Protein AF-0000000084838942 (afdb_homodimer)

InterPro domains:
  IPR004241 Autophagy protein Atg8 ubiquitin-like [PF02991] (23-129)
  IPR004241 Autophagy protein Atg8 ubiquitin-like [PTHR10969] (12-129)
  IPR029071 Ubiquitin-like domain superfamily [SSF54236] (11-129)

Radius of gyration: 21.14 Å; Cα contacts (8 Å, |Δi|>4): 413; chains: 2; bounding box: 44×62×67 Å

Sequence (284 aa):
SMPPRPRNQVLKPFKQRKSLATRMAEVARIRAQFPTKIPVIVERYQGERYLPLLDKVKFLLKKPKQNTMFLFFNETVNRLSLSATQALYLLVNRRTLTSMTLTMTEVYQENMDEDGFLYMTYASQEMFGITASCCSEKHTKSSMPPRPRNQVLKPFKQRKSLATRMAEVARIRAQFPTKIPVIVERYQGERYLPLLDKVKFLLKKPKQNTMFLFFNETVNRLSLSATQALYLLVNRRTLTSMTLTMTEVYQENMDEDGFLYMTYASQEMFGITASCCSEKHTKS

Foldseek 3Di:
DPPDDDQPDPDDDPPVVDDLVVLLVVQVVCCVVPVQWAKAFEFAAHPARPFGGAPHGIDIGGNDQVAFLQNVVVVVCVRRVDDPPWDKDKAWPRHHHDDRGHHPNVVQVVRQDPSRYTYIHMHTPVVVPPPPVPPPDPPPDD/DPPDDDQPDPDDDPPVVDDLVVLLVVQVVCC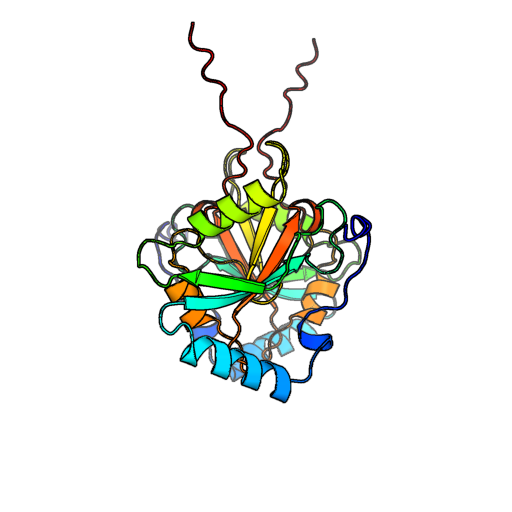VVPVQWAKAFEFAADPADPFGTAPHGIDIGGNDQVAFLQNVVVVVCVRRVDDPPWDKDKAWPRHHHDDRGHHPNVVQVVRQDPSRYTYIHMHTPVVVPPPPVPPPDPPPDD

Structure (mmCIF, N/CA/C/O backbone):
data_AF-0000000084838942-model_v1
#
loop_
_entity.id
_entity.type
_entity.pdbx_description
1 polymer 'Microtubule associated protein 1 light chain 3 gamma'
#
loop_
_atom_site.group_PDB
_atom_site.id
_atom_site.type_symbol
_atom_site.label_atom_id
_atom_site.label_alt_id
_atom_site.label_comp_id
_atom_site.label_asym_id
_atom_site.label_entity_id
_atom_site.label_seq_id
_atom_site.pdbx_PDB_ins_code
_atom_site.Cartn_x
_atom_site.Cartn_y
_atom_site.Cartn_z
_atom_site.occupancy
_atom_site.B_iso_or_equiv
_atom_site.auth_seq_id
_atom_site.auth_comp_id
_atom_site.auth_asym_id
_atom_site.auth_atom_id
_atom_site.pdbx_PDB_model_num
ATOM 1 N N . SER A 1 1 ? -21.234 -26.016 -16.797 1 29.83 1 SER A N 1
ATOM 2 C CA . SER A 1 1 ? -21.141 -24.594 -17.078 1 29.83 1 SER A CA 1
ATOM 3 C C . SER A 1 1 ? -21.281 -23.766 -15.789 1 29.83 1 SER A C 1
ATOM 5 O O . SER A 1 1 ? -22.328 -23.797 -15.141 1 29.83 1 SER A O 1
ATOM 7 N N . MET A 1 2 ? -20.219 -23.656 -15.07 1 37 2 MET A N 1
ATOM 8 C CA . MET A 1 2 ? -20.484 -22.984 -13.805 1 37 2 MET A CA 1
ATOM 9 C C . MET A 1 2 ? -21.141 -21.609 -14.047 1 37 2 MET A C 1
ATOM 11 O O . MET A 1 2 ? -20.828 -20.953 -15.039 1 37 2 MET A O 1
ATOM 15 N N . PRO A 1 3 ? -22.328 -21.359 -13.562 1 44.94 3 PRO A N 1
ATOM 16 C CA . PRO A 1 3 ? -22.984 -20.062 -13.789 1 44.94 3 PRO A CA 1
ATOM 17 C C . PRO A 1 3 ? -22.047 -18.891 -13.523 1 44.94 3 PRO A C 1
ATOM 19 O O . PRO A 1 3 ? -21.078 -19.016 -12.758 1 44.94 3 PRO A O 1
ATOM 22 N N . PRO A 1 4 ? -22.031 -17.953 -14.477 1 48.25 4 PRO A N 1
ATOM 23 C CA . PRO A 1 4 ? -21.172 -16.781 -14.266 1 48.25 4 PRO A CA 1
ATOM 24 C C . PRO A 1 4 ? -21.344 -16.188 -12.867 1 48.25 4 PRO A C 1
ATOM 26 O O . PRO A 1 4 ? -22.453 -16.109 -12.352 1 48.25 4 PRO A O 1
ATOM 29 N N . ARG A 1 5 ? -20.469 -16.453 -12.039 1 50.53 5 ARG A N 1
ATOM 30 C CA . ARG A 1 5 ? -20.516 -15.867 -10.703 1 50.53 5 ARG A CA 1
ATOM 31 C C . ARG A 1 5 ? -20.906 -14.398 -10.773 1 50.53 5 ARG A C 1
ATOM 33 O O . ARG A 1 5 ? -20.406 -13.656 -11.625 1 50.53 5 ARG A O 1
ATOM 40 N N . PRO A 1 6 ? -21.938 -13.992 -10.172 1 51.38 6 PRO A N 1
ATOM 41 C CA . PRO A 1 6 ? -22.359 -12.594 -10.203 1 51.38 6 PRO A CA 1
ATOM 42 C C . PRO A 1 6 ? -21.219 -11.625 -9.898 1 51.38 6 PRO A C 1
ATOM 44 O O . PRO A 1 6 ? -20.312 -11.953 -9.117 1 51.38 6 PRO A O 1
ATOM 47 N N . ARG A 1 7 ? -21.109 -10.664 -10.727 1 51.47 7 ARG A N 1
ATOM 48 C CA . ARG A 1 7 ? -20.094 -9.609 -10.719 1 51.47 7 ARG A CA 1
ATOM 49 C C . ARG A 1 7 ? -19.875 -9.07 -9.305 1 51.47 7 ARG A C 1
ATOM 51 O O . ARG A 1 7 ? -18.766 -8.68 -8.945 1 51.47 7 ARG A O 1
ATOM 58 N N . ASN A 1 8 ? -20.984 -9.008 -8.508 1 57.03 8 ASN A N 1
ATOM 59 C CA . ASN A 1 8 ? -20.984 -8.281 -7.242 1 57.03 8 ASN A CA 1
ATOM 60 C C . ASN A 1 8 ? -20.875 -9.234 -6.051 1 57.03 8 ASN A C 1
ATOM 62 O O . ASN A 1 8 ? -21.484 -8.992 -5 1 57.03 8 ASN A O 1
ATOM 66 N N . GLN A 1 9 ? -20.484 -10.352 -6.242 1 61.38 9 GLN A N 1
ATOM 67 C CA . GLN A 1 9 ? -20.484 -11.266 -5.105 1 61.38 9 GLN A CA 1
ATOM 68 C C . GLN A 1 9 ? -19.328 -10.961 -4.156 1 61.38 9 GLN A C 1
ATOM 70 O O . GLN A 1 9 ? -18.203 -10.727 -4.602 1 61.38 9 GLN A O 1
ATOM 75 N N . VAL A 1 10 ? -19.703 -10.406 -3.039 1 63.16 10 VAL A N 1
ATOM 76 C CA . VAL A 1 10 ? -18.719 -10.234 -1.973 1 63.16 10 VAL A CA 1
ATOM 77 C C . VAL A 1 10 ? -18.234 -11.602 -1.499 1 63.16 10 VAL A C 1
ATOM 79 O O . VAL A 1 10 ? -18.969 -12.344 -0.849 1 63.16 10 VAL A O 1
ATOM 82 N N . LEU A 1 11 ? -17.219 -12.102 -2.074 1 75.38 11 LEU A N 1
ATOM 83 C CA . LEU A 1 11 ? -16.656 -13.383 -1.671 1 75.38 11 LEU A CA 1
ATOM 84 C C . LEU A 1 11 ? -15.836 -13.242 -0.395 1 75.38 11 LEU A C 1
ATOM 86 O O . LEU A 1 11 ? -15.148 -12.234 -0.206 1 75.38 11 LEU A O 1
ATOM 90 N N . LYS A 1 12 ? -16.141 -14.117 0.522 1 86.06 12 LYS A N 1
ATOM 91 C CA . LYS A 1 12 ? -15.359 -14.156 1.757 1 86.06 12 LYS A CA 1
ATOM 92 C C . LYS A 1 12 ? -13.875 -14.305 1.463 1 86.06 12 LYS A C 1
ATOM 94 O O . LYS A 1 12 ? -13.484 -15.086 0.593 1 86.06 12 LYS A O 1
ATOM 99 N N . PRO A 1 13 ? -13.07 -13.547 2.131 1 90.88 13 PRO A N 1
ATOM 100 C CA . PRO A 1 13 ? -11.625 -13.672 1.941 1 90.88 13 PRO A CA 1
ATOM 101 C C . PRO A 1 13 ? -11.117 -15.094 2.148 1 90.88 13 PRO A C 1
ATOM 103 O O . PRO A 1 13 ? -11.648 -15.828 2.99 1 90.88 13 PRO A O 1
ATOM 106 N N . PHE A 1 14 ? -10.141 -15.508 1.415 1 93.12 14 PHE A N 1
ATOM 107 C CA . PHE A 1 14 ? -9.57 -16.844 1.421 1 93.12 14 PHE A CA 1
ATOM 108 C C . PHE A 1 14 ? -9.172 -17.25 2.834 1 93.12 14 PHE A C 1
ATOM 110 O O . PHE A 1 14 ? -9.406 -18.391 3.244 1 93.12 14 PHE A O 1
ATOM 117 N N . LYS A 1 15 ? -8.648 -16.312 3.57 1 92.94 15 LYS A N 1
ATOM 118 C CA . LYS A 1 15 ? -8.172 -16.594 4.922 1 92.94 15 LYS A CA 1
ATOM 119 C C . LYS A 1 15 ? -9.328 -16.953 5.848 1 92.94 15 LYS A C 1
ATOM 121 O O . LYS A 1 15 ? -9.133 -17.594 6.879 1 92.94 15 LYS A O 1
ATOM 126 N N . GLN A 1 16 ? -10.43 -16.5 5.48 1 91.75 16 GLN A N 1
ATOM 127 C CA . GLN A 1 16 ? -11.586 -16.734 6.344 1 91.75 16 GLN A CA 1
ATOM 128 C C . GLN A 1 16 ? -12.344 -17.984 5.918 1 91.75 16 GLN A C 1
ATOM 130 O O . GLN A 1 16 ? -13.234 -18.453 6.633 1 91.75 16 GLN A O 1
ATOM 135 N N . ARG A 1 17 ? -12.047 -18.531 4.824 1 92.25 17 ARG A N 1
ATOM 136 C CA . ARG A 1 17 ? -12.766 -19.688 4.293 1 92.25 17 ARG A CA 1
ATOM 137 C C . ARG A 1 17 ? -12.227 -20.984 4.879 1 92.25 17 ARG A C 1
ATOM 139 O O . ARG A 1 17 ? -12.953 -21.984 4.992 1 92.25 17 ARG A O 1
ATOM 146 N N . LYS A 1 18 ? -10.977 -20.984 5.148 1 93.12 18 LYS A N 1
ATOM 147 C CA . LYS A 1 18 ? -10.312 -22.172 5.664 1 93.12 18 LYS A CA 1
ATOM 148 C C . LYS A 1 18 ? -9.484 -21.844 6.902 1 93.12 18 LYS A C 1
ATOM 150 O O . LYS A 1 18 ? -8.992 -20.719 7.047 1 93.12 18 LYS A O 1
ATOM 155 N N . SER A 1 19 ? -9.344 -22.812 7.789 1 95.94 19 SER A N 1
ATOM 156 C CA . SER A 1 19 ? -8.531 -22.625 8.984 1 95.94 19 SER A CA 1
ATOM 157 C C . SER A 1 19 ? -7.051 -22.5 8.633 1 95.94 19 SER A C 1
ATOM 159 O O . SER A 1 19 ? -6.625 -22.922 7.555 1 95.94 19 SER A O 1
ATOM 161 N N . LEU A 1 20 ? -6.312 -21.984 9.523 1 96.94 20 LEU A N 1
ATOM 162 C CA . LEU A 1 20 ? -4.871 -21.859 9.336 1 96.94 20 LEU A CA 1
ATOM 163 C C . LEU A 1 20 ? -4.234 -23.219 9.07 1 96.94 20 LEU A C 1
ATOM 165 O O . LEU A 1 20 ? -3.383 -23.344 8.18 1 96.94 20 LEU A O 1
ATOM 169 N N . ALA A 1 21 ? -4.594 -24.188 9.883 1 97.5 21 ALA A N 1
ATOM 170 C CA . ALA A 1 21 ? -4.031 -25.531 9.742 1 97.5 21 ALA A CA 1
ATOM 171 C C . ALA A 1 21 ? -4.281 -26.094 8.344 1 97.5 21 ALA A C 1
ATOM 173 O O . ALA A 1 21 ? -3.389 -26.688 7.738 1 97.5 21 ALA A O 1
ATOM 174 N N . THR A 1 22 ? -5.445 -25.891 7.887 1 97.75 22 THR A N 1
ATOM 175 C CA . THR A 1 22 ? -5.809 -26.391 6.562 1 97.75 22 THR A CA 1
ATOM 176 C C . THR A 1 22 ? -5.016 -25.656 5.477 1 97.75 22 THR A C 1
ATOM 178 O O . THR A 1 22 ? -4.559 -26.281 4.516 1 97.75 22 THR A O 1
ATOM 181 N N . ARG A 1 23 ? -4.883 -24.406 5.609 1 97.88 23 ARG A N 1
ATOM 182 C CA . ARG A 1 23 ? -4.117 -23.641 4.637 1 97.88 23 ARG A CA 1
ATOM 183 C C . ARG A 1 23 ? -2.654 -24.062 4.621 1 97.88 23 ARG A C 1
ATOM 185 O O . ARG A 1 23 ? -2.051 -24.203 3.555 1 97.88 23 ARG A O 1
ATOM 192 N N . MET A 1 24 ? -2.127 -24.297 5.723 1 98.19 24 MET A N 1
ATOM 193 C CA . MET A 1 24 ? -0.741 -24.734 5.832 1 98.19 24 MET A CA 1
ATOM 194 C C . MET A 1 24 ? -0.555 -26.094 5.172 1 98.19 24 MET A C 1
ATOM 196 O O . MET A 1 24 ? 0.454 -26.344 4.504 1 98.19 24 MET A O 1
ATOM 200 N N . ALA A 1 25 ? -1.509 -26.969 5.41 1 98.06 25 ALA A N 1
ATOM 201 C CA . ALA A 1 25 ? -1.449 -28.297 4.797 1 98.06 25 ALA A CA 1
ATOM 202 C C . ALA A 1 25 ? -1.479 -28.188 3.273 1 98.06 25 ALA A C 1
ATOM 204 O O . ALA A 1 25 ? -0.771 -28.922 2.582 1 98.06 25 ALA A O 1
ATOM 205 N N . GLU A 1 26 ? -2.293 -27.328 2.791 1 97.31 26 GLU A N 1
ATOM 206 C CA . GLU A 1 26 ? -2.379 -27.109 1.35 1 97.31 26 GLU A CA 1
ATOM 207 C C . GLU A 1 26 ? -1.047 -26.641 0.781 1 97.31 26 GLU A C 1
ATOM 209 O O . GLU A 1 26 ? -0.602 -27.109 -0.263 1 97.31 26 GLU A O 1
ATOM 214 N N . VAL A 1 27 ? -0.409 -25.75 1.46 1 97.88 27 VAL A N 1
ATOM 215 C CA . VAL A 1 27 ? 0.869 -25.219 1.005 1 97.88 27 VAL A CA 1
ATOM 216 C C . VAL A 1 27 ? 1.926 -26.312 1.019 1 97.88 27 VAL A C 1
ATOM 218 O O . VAL A 1 27 ? 2.752 -26.406 0.106 1 97.88 27 VAL A O 1
ATOM 221 N N . ALA A 1 28 ? 1.896 -27.109 2.059 1 98 28 ALA A N 1
ATOM 222 C CA . ALA A 1 28 ? 2.838 -28.219 2.145 1 98 28 ALA A CA 1
ATOM 223 C C . ALA A 1 28 ? 2.707 -29.141 0.937 1 98 28 ALA A C 1
ATOM 225 O O . ALA A 1 28 ? 3.711 -29.594 0.378 1 98 28 ALA A O 1
ATOM 226 N N . ARG A 1 29 ? 1.497 -29.359 0.619 1 98 29 ARG A N 1
ATOM 227 C CA . ARG A 1 29 ? 1.234 -30.203 -0.543 1 98 29 ARG A CA 1
ATOM 228 C C . ARG A 1 29 ? 1.746 -29.547 -1.822 1 98 29 ARG A C 1
ATOM 230 O O . ARG A 1 29 ? 2.377 -30.203 -2.652 1 98 29 ARG A O 1
ATOM 237 N N . ILE A 1 30 ? 1.5 -28.328 -1.996 1 97.25 30 ILE A N 1
ATOM 238 C CA . ILE A 1 30 ? 1.928 -27.578 -3.172 1 97.25 30 ILE A CA 1
ATOM 239 C C . ILE A 1 30 ? 3.451 -27.609 -3.277 1 97.25 30 ILE A C 1
ATOM 241 O O . ILE A 1 30 ? 4 -27.875 -4.348 1 97.25 30 ILE A O 1
ATOM 245 N N . ARG A 1 31 ? 4.086 -27.375 -2.166 1 96.31 31 ARG A N 1
ATOM 246 C CA . ARG A 1 31 ? 5.547 -27.328 -2.141 1 96.31 31 ARG A CA 1
ATOM 247 C C . ARG A 1 31 ? 6.148 -28.672 -2.508 1 96.31 31 ARG A C 1
ATOM 249 O O . ARG A 1 31 ? 7.188 -28.75 -3.164 1 96.31 31 ARG A O 1
ATOM 256 N N . ALA A 1 32 ? 5.508 -29.734 -2.062 1 97.5 32 ALA A N 1
ATOM 257 C CA . ALA A 1 32 ? 5.973 -31.078 -2.367 1 97.5 32 ALA A CA 1
ATOM 258 C C . ALA A 1 32 ? 5.781 -31.406 -3.846 1 97.5 32 ALA A C 1
ATOM 260 O O . ALA A 1 32 ? 6.668 -31.984 -4.477 1 97.5 32 ALA A O 1
ATOM 261 N N . GLN A 1 33 ? 4.691 -31 -4.434 1 97.44 33 GLN A N 1
ATOM 262 C CA . GLN A 1 33 ? 4.324 -31.344 -5.801 1 97.44 33 GLN A CA 1
ATOM 263 C C . GLN A 1 33 ? 4.977 -30.406 -6.809 1 97.44 33 GLN A C 1
ATOM 265 O O . GLN A 1 33 ? 5.355 -30.828 -7.906 1 97.44 33 GLN A O 1
ATOM 270 N N . PHE A 1 34 ? 5.113 -29.109 -6.402 1 96.12 34 PHE A N 1
ATOM 271 C CA . PHE A 1 34 ? 5.648 -28.094 -7.293 1 96.12 34 PHE A CA 1
ATOM 272 C C . PHE A 1 34 ? 6.715 -27.266 -6.586 1 96.12 34 PHE A C 1
ATOM 274 O O . PHE A 1 34 ? 6.527 -26.062 -6.367 1 96.12 34 PHE A O 1
ATOM 281 N N . PRO A 1 35 ? 7.863 -27.812 -6.379 1 94.25 35 PRO A N 1
ATOM 282 C CA . PRO A 1 35 ? 8.898 -27.141 -5.59 1 94.25 35 PRO A CA 1
ATOM 283 C C . PRO A 1 35 ? 9.438 -25.891 -6.27 1 94.25 35 PRO A C 1
ATOM 285 O O . PRO A 1 35 ? 10.07 -25.047 -5.617 1 94.25 35 PRO A O 1
ATOM 288 N N . THR A 1 36 ? 9.141 -25.75 -7.52 1 94.25 36 THR A N 1
ATOM 289 C CA . THR A 1 36 ? 9.672 -24.594 -8.242 1 94.25 36 THR A CA 1
ATOM 290 C C . THR A 1 36 ? 8.617 -23.5 -8.375 1 94.25 36 THR A C 1
ATOM 292 O O . THR A 1 36 ? 8.828 -22.5 -9.062 1 94.25 36 THR A O 1
ATOM 295 N N . LYS A 1 37 ? 7.488 -23.719 -7.762 1 95.44 37 LYS A N 1
ATOM 296 C CA . LYS A 1 37 ? 6.41 -22.75 -7.871 1 95.44 37 LYS A CA 1
ATOM 297 C C . LYS A 1 37 ? 6.062 -22.156 -6.508 1 95.44 37 LYS A C 1
ATOM 299 O O . LYS A 1 37 ? 6.254 -22.797 -5.477 1 95.44 37 LYS A O 1
ATOM 304 N N . ILE A 1 38 ? 5.574 -20.969 -6.531 1 96.25 38 ILE A N 1
ATOM 305 C CA . ILE A 1 38 ? 5.137 -20.344 -5.289 1 96.25 38 ILE A CA 1
ATOM 306 C C . ILE A 1 38 ? 3.617 -20.188 -5.297 1 96.25 38 ILE A C 1
ATOM 308 O O . ILE A 1 38 ? 3.023 -19.875 -6.332 1 96.25 38 ILE A O 1
ATOM 312 N N . PRO A 1 39 ? 2.996 -20.453 -4.152 1 97.44 39 PRO A N 1
ATOM 313 C CA . PRO A 1 39 ? 1.542 -20.312 -4.043 1 97.44 39 PRO A CA 1
ATOM 314 C C . PRO A 1 39 ? 1.116 -18.875 -3.715 1 97.44 39 PRO A C 1
ATOM 316 O O . PRO A 1 39 ? 1.574 -18.297 -2.723 1 97.44 39 PRO A O 1
ATOM 319 N N . VAL A 1 40 ? 0.211 -18.375 -4.539 1 97.19 40 VAL A N 1
ATOM 320 C CA . VAL A 1 40 ? -0.239 -16.984 -4.387 1 97.19 40 VAL A CA 1
ATOM 321 C C . VAL A 1 40 ? -1.765 -16.938 -4.391 1 97.19 40 VAL A C 1
ATOM 323 O O . VAL A 1 40 ? -2.412 -17.578 -5.227 1 97.19 40 VAL A O 1
ATOM 326 N N . ILE A 1 41 ? -2.283 -16.266 -3.43 1 97.12 41 ILE A N 1
ATOM 327 C CA . ILE A 1 41 ? -3.713 -15.992 -3.4 1 97.12 41 ILE A CA 1
ATOM 328 C C . ILE A 1 41 ? -3.969 -14.562 -3.887 1 97.12 41 ILE A C 1
ATOM 330 O O . ILE A 1 41 ? -3.414 -13.609 -3.342 1 97.12 41 ILE A O 1
ATOM 334 N N . VAL A 1 42 ? -4.719 -14.422 -4.902 1 96.56 42 VAL A N 1
ATOM 335 C CA . VAL A 1 42 ? -5.074 -13.117 -5.441 1 96.56 42 VAL A CA 1
ATOM 336 C C . VAL A 1 42 ? -6.582 -12.906 -5.336 1 96.56 42 VAL A C 1
ATOM 338 O O . VAL A 1 42 ? -7.363 -13.625 -5.953 1 96.56 42 VAL A O 1
ATOM 341 N N . GLU A 1 43 ? -6.969 -11.914 -4.598 1 95.44 43 GLU A N 1
ATOM 342 C CA . GLU A 1 43 ? -8.383 -11.641 -4.379 1 95.44 43 GLU A CA 1
ATOM 343 C C . GLU A 1 43 ? -8.719 -10.18 -4.672 1 95.44 43 GLU A C 1
ATOM 345 O O . GLU A 1 43 ? -7.824 -9.328 -4.719 1 95.44 43 GLU A O 1
ATOM 350 N N . ARG A 1 44 ? -9.961 -10.008 -4.945 1 94.38 44 ARG A N 1
ATOM 351 C CA . ARG A 1 44 ? -10.43 -8.633 -5.094 1 94.38 44 ARG A CA 1
ATOM 352 C C . ARG A 1 44 ? -10.43 -7.91 -3.752 1 94.38 44 ARG A C 1
ATOM 354 O O . ARG A 1 44 ? -10.836 -8.477 -2.734 1 94.38 44 ARG A O 1
ATOM 361 N N . TYR A 1 45 ? -9.914 -6.746 -3.756 1 93.06 45 TYR A N 1
ATOM 362 C CA . TYR A 1 45 ? -9.898 -5.945 -2.539 1 93.06 45 TYR A CA 1
ATOM 363 C C . TYR A 1 45 ? -11.297 -5.82 -1.947 1 93.06 45 TYR A C 1
ATOM 365 O O . TYR A 1 45 ? -12.273 -5.648 -2.68 1 93.06 45 TYR A O 1
ATOM 373 N N . GLN A 1 46 ? -11.258 -5.789 -0.592 1 87.94 46 GLN A N 1
ATOM 374 C CA . GLN A 1 46 ? -12.547 -5.637 0.082 1 87.94 46 GLN A CA 1
ATOM 375 C C . GLN A 1 46 ? -13.156 -4.266 -0.192 1 87.94 46 GLN A C 1
ATOM 377 O O . GLN A 1 46 ? -12.523 -3.238 0.068 1 87.94 46 GLN A O 1
ATOM 382 N N . GLY A 1 47 ? -14.305 -4.18 -0.745 1 83.88 47 GLY A N 1
ATOM 383 C CA . GLY A 1 47 ? -14.969 -2.92 -1.037 1 83.88 47 GLY A CA 1
ATOM 384 C C . GLY A 1 47 ? -14.828 -2.492 -2.484 1 83.88 47 GLY A C 1
ATOM 385 O O . GLY A 1 47 ? -15.43 -1.499 -2.906 1 83.88 47 GLY A O 1
ATOM 386 N N . GLU A 1 48 ? -14 -3.229 -3.18 1 88.38 48 GLU A N 1
ATOM 387 C CA . GLU A 1 48 ? -13.844 -2.939 -4.602 1 88.38 48 GLU A CA 1
ATOM 388 C C . GLU A 1 48 ? -15.141 -3.201 -5.363 1 88.38 48 GLU A C 1
ATOM 390 O O . GLU A 1 48 ? -15.781 -4.238 -5.172 1 88.38 48 GLU A O 1
ATOM 395 N N . ARG A 1 49 ? -15.492 -2.184 -6.191 1 85.06 49 ARG A N 1
ATOM 396 C CA . ARG A 1 49 ? -16.797 -2.318 -6.848 1 85.06 49 ARG A CA 1
ATOM 397 C C . ARG A 1 49 ? -16.656 -2.166 -8.359 1 85.06 49 ARG A C 1
ATOM 399 O O . ARG A 1 49 ? -17.594 -2.457 -9.102 1 85.06 49 ARG A O 1
ATOM 406 N N . TYR A 1 50 ? -15.594 -1.823 -8.844 1 86 50 TYR A N 1
ATOM 407 C CA . TYR A 1 50 ? -15.492 -1.438 -10.25 1 86 50 TYR A CA 1
ATOM 408 C C . TYR A 1 50 ? -14.859 -2.553 -11.078 1 86 50 TYR A C 1
ATOM 410 O O . TYR A 1 50 ? -15.062 -2.623 -12.289 1 86 50 TYR A O 1
ATOM 418 N N . LEU A 1 51 ? -14.117 -3.367 -10.445 1 90.62 51 LEU A N 1
ATOM 419 C CA . LEU A 1 51 ? -13.414 -4.41 -11.188 1 90.62 51 LEU A CA 1
ATOM 420 C C . LEU A 1 51 ? -14.133 -5.75 -11.055 1 90.62 51 LEU A C 1
ATOM 422 O O . LEU A 1 51 ? -14.703 -6.051 -10.008 1 90.62 51 LEU A O 1
ATOM 426 N N . PRO A 1 52 ? -14.102 -6.484 -12.117 1 91.56 52 PRO A N 1
ATOM 427 C CA . PRO A 1 52 ? -14.711 -7.812 -12.047 1 91.56 52 PRO A CA 1
ATOM 428 C C . PRO A 1 52 ? -13.906 -8.789 -11.188 1 91.56 52 PRO A C 1
ATOM 430 O O . PRO A 1 52 ? -12.797 -8.453 -10.75 1 91.56 52 PRO A O 1
ATOM 433 N N . LEU A 1 53 ? -14.555 -9.93 -10.977 1 92.56 53 LEU A N 1
ATOM 434 C CA . LEU A 1 53 ? -13.875 -10.977 -10.227 1 92.56 53 LEU A CA 1
ATOM 435 C C . LEU A 1 53 ? -12.992 -11.812 -11.156 1 92.56 53 LEU A C 1
ATOM 437 O O . LEU A 1 53 ? -13.336 -12.031 -12.32 1 92.56 53 LEU A O 1
ATOM 441 N N . LEU A 1 54 ? -11.898 -12.211 -10.656 1 93.94 54 LEU A N 1
ATOM 442 C CA . LEU A 1 54 ? -11.102 -13.203 -11.375 1 93.94 54 LEU A CA 1
ATOM 443 C C . LEU A 1 54 ? -11.789 -14.562 -11.383 1 93.94 54 LEU A C 1
ATOM 445 O O . LEU A 1 54 ? -12.672 -14.82 -10.555 1 93.94 54 LEU A O 1
ATOM 449 N N . ASP A 1 55 ? -11.406 -15.406 -12.297 1 91.5 55 ASP A N 1
ATOM 450 C CA . ASP A 1 55 ? -12 -16.734 -12.406 1 91.5 55 ASP A CA 1
ATOM 451 C C . ASP A 1 55 ? -11.508 -17.656 -11.289 1 91.5 55 ASP A C 1
ATOM 453 O O . ASP A 1 55 ? -12.164 -18.641 -10.961 1 91.5 55 ASP A O 1
ATOM 457 N N . LYS A 1 56 ? -10.398 -17.328 -10.773 1 93.12 56 LYS A N 1
ATOM 458 C CA . LYS A 1 56 ? -9.836 -18.094 -9.656 1 93.12 56 LYS A CA 1
ATOM 459 C C . LYS A 1 56 ? -9.07 -17.172 -8.695 1 93.12 56 LYS A C 1
ATOM 461 O O . LYS A 1 56 ? -8.758 -16.031 -9.039 1 93.12 56 LYS A O 1
ATOM 466 N N . VAL A 1 57 ? -8.789 -17.781 -7.527 1 94.44 57 VAL A N 1
ATOM 467 C CA . VAL A 1 57 ? -8.109 -16.953 -6.535 1 94.44 57 VAL A CA 1
ATOM 468 C C . VAL A 1 57 ? -6.734 -17.547 -6.23 1 94.44 57 VAL A C 1
ATOM 470 O O . VAL A 1 57 ? -5.863 -16.859 -5.684 1 94.44 57 VAL A O 1
ATOM 473 N N . LYS A 1 58 ? -6.551 -18.797 -6.543 1 95.62 58 LYS A N 1
ATOM 474 C CA . LYS A 1 58 ? -5.289 -19.469 -6.238 1 95.62 58 LYS A CA 1
ATOM 475 C C . LYS A 1 58 ? -4.422 -19.594 -7.488 1 95.62 58 LYS A C 1
ATOM 477 O O . LYS A 1 58 ? -4.863 -20.125 -8.508 1 95.62 58 LYS A O 1
ATOM 482 N N . PHE A 1 59 ? -3.172 -19.094 -7.34 1 95.81 59 PHE A N 1
ATOM 483 C CA . PHE A 1 59 ? -2.225 -19.125 -8.445 1 95.81 59 PHE A CA 1
ATOM 484 C C . PHE A 1 59 ? -0.929 -19.812 -8.031 1 95.81 59 PHE A C 1
ATOM 486 O O . PHE A 1 59 ? -0.473 -19.656 -6.898 1 95.81 59 PHE A O 1
ATOM 493 N N . LEU A 1 60 ? -0.41 -20.547 -8.922 1 95.81 60 LEU A N 1
ATOM 494 C CA . LEU A 1 60 ? 0.927 -21.109 -8.789 1 95.81 60 LEU A CA 1
ATOM 495 C C . LEU A 1 60 ? 1.89 -20.484 -9.789 1 95.81 60 LEU A C 1
ATOM 497 O O . LEU A 1 60 ? 1.715 -20.625 -11 1 95.81 60 LEU A O 1
ATOM 501 N N . LEU A 1 61 ? 2.797 -19.734 -9.227 1 94.88 61 LEU A N 1
ATOM 502 C CA . LEU A 1 61 ? 3.711 -19.016 -10.102 1 94.88 61 LEU A CA 1
ATOM 503 C C . LEU A 1 61 ? 5.094 -19.656 -10.094 1 94.88 61 LEU A C 1
ATOM 505 O O . LEU A 1 61 ? 5.602 -20.047 -9.039 1 94.88 61 LEU A O 1
ATOM 509 N N . LYS A 1 62 ? 5.648 -19.688 -11.211 1 93.19 62 LYS A N 1
ATOM 510 C CA . LYS A 1 62 ? 7 -20.219 -11.312 1 93.19 62 LYS A CA 1
ATOM 511 C C . LYS A 1 62 ? 8.016 -19.266 -10.688 1 93.19 62 LYS A C 1
ATOM 513 O O . LYS A 1 62 ? 7.871 -18.047 -10.766 1 93.19 62 LYS A O 1
ATOM 518 N N . LYS A 1 63 ? 9.07 -19.797 -10.148 1 87.88 63 LYS A N 1
ATOM 519 C CA . LYS A 1 63 ? 10.078 -19.062 -9.406 1 87.88 63 LYS A CA 1
ATOM 520 C C . LYS A 1 63 ? 11.141 -18.484 -10.344 1 87.88 63 LYS A C 1
ATOM 522 O O . LYS A 1 63 ? 12.07 -17.812 -9.898 1 87.88 63 LYS A O 1
ATOM 527 N N . PRO A 1 64 ? 11.008 -18.578 -11.609 1 80.44 64 PRO A N 1
ATOM 528 C CA . PRO A 1 64 ? 12.109 -18.078 -12.43 1 80.44 64 PRO A CA 1
ATOM 529 C C . PRO A 1 64 ? 12.445 -16.609 -12.125 1 80.44 64 PRO A C 1
ATOM 531 O O . PRO A 1 64 ? 11.562 -15.836 -11.75 1 80.44 64 PRO A O 1
ATOM 534 N N . LYS A 1 65 ? 13.727 -16.25 -12.383 1 77.69 65 LYS A N 1
ATOM 535 C CA . LYS A 1 65 ? 14.242 -14.906 -12.094 1 77.69 65 LYS A CA 1
ATOM 536 C C . LYS A 1 65 ? 13.578 -13.859 -12.984 1 77.69 65 LYS A C 1
ATOM 538 O O . LYS A 1 65 ? 13.562 -12.672 -12.648 1 77.69 65 LYS A O 1
ATOM 543 N N . GLN A 1 66 ? 12.914 -14.391 -13.93 1 84.44 66 GLN A N 1
ATOM 544 C CA . GLN A 1 66 ? 12.375 -13.398 -14.859 1 84.44 66 GLN A CA 1
ATOM 545 C C . GLN A 1 66 ? 10.906 -13.125 -14.586 1 84.44 66 GLN A C 1
ATOM 547 O O . GLN A 1 66 ? 10.305 -12.242 -15.203 1 84.44 66 GLN A O 1
ATOM 552 N N . ASN A 1 67 ? 10.375 -13.852 -13.664 1 90.5 67 ASN A N 1
ATOM 553 C CA . ASN A 1 67 ? 8.977 -13.633 -13.305 1 90.5 67 ASN A CA 1
ATOM 554 C C . ASN A 1 67 ? 8.828 -12.469 -12.336 1 90.5 67 ASN A C 1
ATOM 556 O O . ASN A 1 67 ? 8.711 -12.672 -11.125 1 90.5 67 ASN A O 1
ATOM 560 N N . THR A 1 68 ? 8.734 -11.242 -12.828 1 91.44 68 THR A N 1
ATOM 561 C CA . THR A 1 68 ? 8.672 -10.039 -12.008 1 91.44 68 THR A CA 1
ATOM 562 C C . THR A 1 68 ? 7.23 -9.695 -11.648 1 91.44 68 THR A C 1
ATOM 564 O O . THR A 1 68 ? 6.293 -10.227 -12.25 1 91.44 68 THR A O 1
ATOM 567 N N . MET A 1 69 ? 7.059 -8.906 -10.695 1 93.06 69 MET A N 1
ATOM 568 C CA . MET A 1 69 ? 5.758 -8.352 -10.328 1 93.06 69 MET A CA 1
ATOM 569 C C . MET A 1 69 ? 5.082 -7.707 -11.539 1 93.06 69 MET A C 1
ATOM 571 O O . MET A 1 69 ? 3.865 -7.805 -11.703 1 93.06 69 MET A O 1
ATOM 575 N N . PHE A 1 70 ? 5.887 -7.191 -12.336 1 89.94 70 PHE A N 1
ATOM 576 C CA . PHE A 1 70 ? 5.383 -6.531 -13.539 1 89.94 70 PHE A CA 1
ATOM 577 C C . PHE A 1 70 ? 4.684 -7.527 -14.453 1 89.94 70 PHE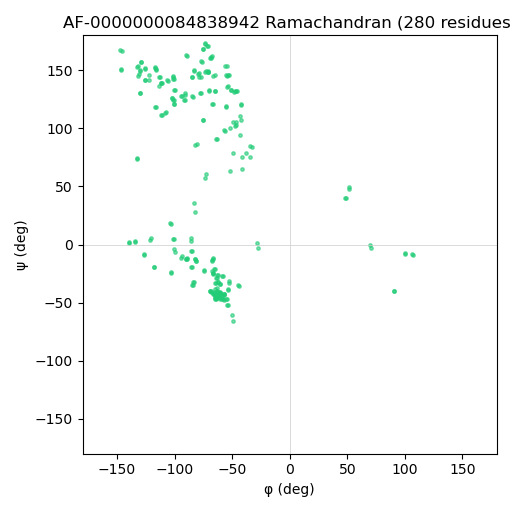 A C 1
ATOM 579 O O . PHE A 1 70 ? 3.586 -7.258 -14.945 1 89.94 70 PHE A O 1
ATOM 586 N N . LEU A 1 71 ? 5.301 -8.57 -14.648 1 91.56 71 LEU A N 1
ATOM 587 C CA . LEU A 1 71 ? 4.727 -9.594 -15.516 1 91.56 71 LEU A CA 1
ATOM 588 C C . LEU A 1 71 ? 3.41 -10.109 -14.945 1 91.56 71 LEU A C 1
ATOM 590 O O . LEU A 1 71 ? 2.43 -10.266 -15.672 1 91.56 71 LEU A O 1
ATOM 594 N N . PHE A 1 72 ? 3.428 -10.312 -13.734 1 93.81 72 PHE A N 1
ATOM 595 C CA . PHE A 1 72 ? 2.209 -10.812 -13.109 1 93.81 72 PHE A CA 1
ATOM 596 C C . PHE A 1 72 ? 1.119 -9.742 -13.125 1 93.81 72 PHE A C 1
ATOM 598 O O . PHE A 1 72 ? -0.057 -10.055 -13.32 1 93.81 72 PHE A O 1
ATOM 605 N N . PHE A 1 73 ? 1.494 -8.648 -12.875 1 92.12 73 PHE A N 1
ATOM 606 C CA . PHE A 1 73 ? 0.577 -7.516 -12.961 1 92.12 73 PHE A CA 1
ATOM 607 C C . PHE A 1 73 ? -0.101 -7.473 -14.328 1 92.12 73 PHE A C 1
ATOM 609 O O . PHE A 1 73 ? -1.33 -7.418 -14.414 1 92.12 73 PHE A O 1
ATOM 616 N N . ASN A 1 74 ? 0.657 -7.516 -15.367 1 90.75 74 ASN A N 1
ATOM 617 C CA . ASN A 1 74 ? 0.12 -7.488 -16.719 1 90.75 74 ASN A CA 1
ATOM 618 C C . ASN A 1 74 ? -0.794 -8.68 -16.984 1 90.75 74 ASN A C 1
ATOM 620 O O . ASN A 1 74 ? -1.82 -8.547 -17.656 1 90.75 74 ASN A O 1
ATOM 624 N N . GLU A 1 75 ? -0.384 -9.797 -16.5 1 92.25 75 GLU A N 1
ATOM 625 C CA . GLU A 1 75 ? -1.25 -10.961 -16.625 1 92.25 75 GLU A CA 1
ATOM 626 C C . GLU A 1 75 ? -2.602 -10.719 -15.961 1 92.25 75 GLU A C 1
ATOM 628 O O . GLU A 1 75 ? -3.643 -11.102 -16.5 1 92.25 75 GLU A O 1
ATOM 633 N N . THR A 1 76 ? -2.588 -10.211 -14.797 1 93.38 76 THR A N 1
ATOM 634 C CA . THR A 1 76 ? -3.814 -9.922 -14.062 1 93.38 76 THR A CA 1
ATOM 635 C C . THR A 1 76 ? -4.68 -8.922 -14.828 1 93.38 76 THR A C 1
ATOM 637 O O . THR A 1 76 ? -5.891 -9.109 -14.953 1 93.38 76 THR A O 1
ATOM 640 N N . VAL A 1 77 ? -4.008 -7.867 -15.297 1 90.06 77 VAL A N 1
ATOM 641 C CA . VAL A 1 77 ? -4.715 -6.871 -16.109 1 90.06 77 VAL A CA 1
ATOM 642 C C . VAL A 1 77 ? -5.402 -7.555 -17.281 1 90.06 77 VAL A C 1
ATOM 644 O O . VAL A 1 77 ? -6.566 -7.273 -17.578 1 90.06 77 VAL A O 1
ATOM 647 N N . ASN A 1 78 ? -4.695 -8.391 -17.938 1 91.25 78 ASN A N 1
ATOM 648 C CA . ASN A 1 78 ? -5.234 -9.109 -19.094 1 91.25 78 ASN A CA 1
ATOM 649 C C . ASN A 1 78 ? -6.367 -10.047 -18.688 1 91.25 78 ASN A C 1
ATOM 651 O O . ASN A 1 78 ? -7.383 -10.141 -19.375 1 91.25 78 ASN A O 1
ATOM 655 N N . ARG A 1 79 ? -6.191 -10.719 -17.672 1 91.31 79 ARG A N 1
ATOM 656 C CA . ARG A 1 79 ? -7.207 -11.648 -17.203 1 91.31 79 ARG A CA 1
ATOM 657 C C . ARG A 1 79 ? -8.508 -10.922 -16.875 1 91.31 79 ARG A C 1
ATOM 659 O O . ARG A 1 79 ? -9.594 -11.469 -17.062 1 91.31 79 ARG A O 1
ATOM 666 N N . LEU A 1 80 ? -8.383 -9.734 -16.391 1 93.12 80 LEU A N 1
ATOM 667 C CA . LEU A 1 80 ? -9.547 -8.938 -16.031 1 93.12 80 LEU A CA 1
ATOM 668 C C . LEU A 1 80 ? -10.094 -8.195 -17.25 1 93.12 80 LEU A C 1
ATOM 670 O O . LEU A 1 80 ? -11.141 -7.559 -17.172 1 93.12 80 LEU A O 1
ATOM 674 N N . SER A 1 81 ? -9.445 -8.281 -18.312 1 91.06 81 SER A N 1
ATOM 675 C CA . SER A 1 81 ? -9.852 -7.602 -19.547 1 91.06 81 SER A CA 1
ATOM 676 C C . SER A 1 81 ? -10.117 -6.121 -19.312 1 91.06 81 SER A C 1
ATOM 678 O O . SER A 1 81 ? -11.172 -5.602 -19.672 1 91.06 81 SER A O 1
ATOM 680 N N . LEU A 1 82 ? -9.211 -5.543 -18.656 1 85.69 82 LEU A N 1
ATOM 681 C CA . LEU A 1 82 ? -9.398 -4.137 -18.328 1 85.69 82 LEU A CA 1
ATOM 682 C C . LEU A 1 82 ? -9.117 -3.25 -19.531 1 85.69 82 LEU A C 1
ATOM 684 O O . LEU A 1 82 ? -8.227 -3.549 -20.344 1 85.69 82 LEU A O 1
ATOM 688 N N . SER A 1 83 ? -9.891 -2.248 -19.578 1 80.56 83 SER A N 1
ATOM 689 C CA . SER A 1 83 ? -9.648 -1.259 -20.625 1 80.56 83 SER A CA 1
ATOM 690 C C . SER A 1 83 ? -8.438 -0.389 -20.281 1 80.56 83 SER A C 1
ATOM 692 O O . SER A 1 83 ? -7.961 -0.398 -19.156 1 80.56 83 SER A O 1
ATOM 694 N N . ALA A 1 84 ? -8.047 0.352 -21.328 1 72.5 84 ALA A N 1
ATOM 695 C CA . ALA A 1 84 ? -6.879 1.215 -21.188 1 72.5 84 ALA A CA 1
ATOM 696 C C . ALA A 1 84 ? -7.137 2.316 -20.156 1 72.5 84 ALA A C 1
ATOM 698 O O . ALA A 1 84 ? -6.195 2.879 -19.594 1 72.5 84 ALA A O 1
ATOM 699 N N . THR A 1 85 ? -8.352 2.605 -19.891 1 70.38 85 THR A N 1
ATOM 700 C CA . THR A 1 85 ? -8.695 3.699 -19 1 70.38 85 THR A CA 1
ATOM 701 C C . THR A 1 85 ? -8.805 3.201 -17.547 1 70.38 85 THR A C 1
ATOM 703 O O . THR A 1 85 ? -8.883 4 -16.625 1 70.38 85 THR A O 1
ATOM 706 N N . GLN A 1 86 ? -8.828 1.891 -17.469 1 77.44 86 GLN A N 1
ATOM 707 C CA . GLN A 1 86 ? -8.938 1.331 -16.125 1 77.44 86 GLN A CA 1
ATOM 708 C C . GLN A 1 86 ? -7.555 1.08 -15.523 1 77.44 86 GLN A C 1
ATOM 710 O O . GLN A 1 86 ? -6.656 0.582 -16.203 1 77.44 86 GLN A O 1
ATOM 715 N N . ALA A 1 87 ? -7.414 1.581 -14.297 1 80.06 87 ALA A N 1
ATOM 716 C CA . ALA A 1 87 ? -6.16 1.369 -13.578 1 80.06 87 ALA A CA 1
ATOM 717 C C . ALA A 1 87 ? -6.367 0.473 -12.367 1 80.06 87 ALA A C 1
ATOM 719 O O . ALA A 1 87 ? -7.398 0.562 -11.688 1 80.06 87 ALA A O 1
ATOM 720 N N . LEU A 1 88 ? -5.461 -0.381 -12.266 1 88.12 88 LEU A N 1
ATOM 721 C CA . LEU A 1 88 ? -5.598 -1.335 -11.172 1 88.12 88 LEU A CA 1
ATOM 722 C C . LEU A 1 88 ? -4.383 -1.278 -10.25 1 88.12 88 LEU A C 1
ATOM 724 O O . LEU A 1 88 ? -3.275 -0.967 -10.688 1 88.12 88 LEU A O 1
ATOM 728 N N . TYR A 1 89 ? -4.625 -1.486 -9.047 1 90.94 89 TYR A N 1
ATOM 729 C CA . TYR A 1 89 ? -3.561 -1.747 -8.086 1 90.94 89 TYR A CA 1
ATOM 730 C C . TYR A 1 89 ? -3.428 -3.24 -7.805 1 90.94 89 TYR A C 1
ATOM 732 O O . TYR A 1 89 ? -4.43 -3.949 -7.695 1 90.94 89 TYR A O 1
ATOM 740 N N . LEU A 1 90 ? -2.27 -3.656 -7.844 1 93.12 90 LEU A N 1
ATOM 741 C CA . LEU A 1 90 ? -1.936 -4.969 -7.305 1 93.12 90 LEU A CA 1
ATOM 742 C C . LEU A 1 90 ? -1.15 -4.84 -6.004 1 93.12 90 LEU A C 1
ATOM 744 O O . LEU A 1 90 ? -0.011 -4.371 -6.008 1 93.12 90 LEU A O 1
ATOM 748 N N . LEU A 1 91 ? -1.774 -5.281 -4.941 1 94.62 91 LEU A N 1
ATOM 749 C CA . LEU A 1 91 ? -1.259 -4.992 -3.607 1 94.62 91 LEU A CA 1
ATOM 750 C C . LEU A 1 91 ? -0.849 -6.277 -2.893 1 94.62 91 LEU A C 1
ATOM 752 O O . LEU A 1 91 ? -1.43 -7.336 -3.131 1 94.62 91 LEU A O 1
ATOM 756 N N . VAL A 1 92 ? 0.128 -6.098 -2.039 1 95.38 92 VAL A N 1
ATOM 757 C CA . VAL A 1 92 ? 0.564 -7.207 -1.198 1 95.38 92 VAL A CA 1
ATOM 758 C C . VAL A 1 92 ? -0.026 -7.059 0.202 1 95.38 92 VAL A C 1
ATOM 760 O O . VAL A 1 92 ? -0.121 -5.949 0.727 1 95.38 92 VAL A O 1
ATOM 763 N N . ASN A 1 93 ? -0.417 -8.195 0.836 1 90.44 93 ASN A N 1
ATOM 764 C CA . ASN A 1 93 ? -1.026 -8.203 2.162 1 90.44 93 ASN A CA 1
ATOM 765 C C . ASN A 1 93 ? -2.148 -7.172 2.266 1 90.44 93 ASN A C 1
ATOM 767 O O . ASN A 1 93 ? -2.162 -6.355 3.189 1 90.44 93 ASN A O 1
ATOM 771 N N . ARG A 1 94 ? -2.914 -7.023 1.31 1 85 94 ARG A N 1
ATOM 772 C CA . ARG A 1 94 ? -4.18 -6.297 1.224 1 85 94 ARG A CA 1
ATOM 773 C C . ARG A 1 94 ? -3.953 -4.852 0.794 1 85 94 ARG A C 1
ATOM 775 O O . ARG A 1 94 ? -4.656 -4.344 -0.081 1 85 94 ARG A O 1
ATOM 782 N N . ARG A 1 95 ? -2.906 -4.242 1.321 1 89.12 95 ARG A N 1
ATOM 783 C CA . ARG A 1 95 ? -2.865 -2.807 1.07 1 89.12 95 ARG A CA 1
ATOM 784 C C . ARG A 1 95 ? -1.446 -2.346 0.749 1 89.12 95 ARG A C 1
ATOM 786 O O . ARG A 1 95 ? -1.218 -1.168 0.47 1 89.12 95 ARG A O 1
ATOM 793 N N . THR A 1 96 ? -0.547 -3.199 0.702 1 93.5 96 THR A N 1
ATOM 794 C CA . THR A 1 96 ? 0.853 -2.801 0.619 1 93.5 96 THR A CA 1
ATOM 795 C C . THR A 1 96 ? 1.319 -2.762 -0.833 1 93.5 96 THR A C 1
ATOM 797 O O . THR A 1 96 ? 1.185 -3.746 -1.562 1 93.5 96 THR A O 1
ATOM 800 N N . LEU A 1 97 ? 1.872 -1.648 -1.156 1 91.31 97 LEU A N 1
ATOM 801 C CA . LEU A 1 97 ? 2.453 -1.521 -2.488 1 91.31 97 LEU A CA 1
ATOM 802 C C . LEU A 1 97 ? 3.82 -2.189 -2.553 1 91.31 97 LEU A C 1
ATOM 804 O O . LEU A 1 97 ? 4.535 -2.246 -1.549 1 91.31 97 LEU A O 1
ATOM 808 N N . THR A 1 98 ? 4.133 -2.738 -3.768 1 91.44 98 THR A N 1
ATOM 809 C CA . THR A 1 98 ? 5.438 -3.334 -4.027 1 91.44 98 THR A CA 1
ATOM 810 C C . THR A 1 98 ? 6.004 -2.842 -5.359 1 91.44 98 THR A C 1
ATOM 812 O O . THR A 1 98 ? 5.246 -2.5 -6.27 1 91.44 98 THR A O 1
ATOM 815 N N . SER A 1 99 ? 7.301 -2.848 -5.41 1 89.69 99 SER A N 1
ATOM 816 C CA . SER A 1 99 ? 7.941 -2.449 -6.66 1 89.69 99 SER A CA 1
ATOM 817 C C . SER A 1 99 ? 7.625 -3.432 -7.781 1 89.69 99 SER A C 1
ATOM 819 O O . SER A 1 99 ? 7.617 -4.645 -7.566 1 89.69 99 SER A O 1
ATOM 821 N N . MET A 1 100 ? 7.512 -2.902 -8.945 1 88.38 100 MET A N 1
ATOM 822 C CA . MET A 1 100 ? 7.191 -3.709 -10.117 1 88.38 100 MET A CA 1
ATOM 823 C C . MET A 1 100 ? 8.445 -4.379 -10.68 1 88.38 100 MET A C 1
ATOM 825 O O . MET A 1 100 ? 8.352 -5.289 -11.508 1 88.38 100 MET A O 1
ATOM 829 N N . THR A 1 101 ? 9.562 -3.932 -10.211 1 89.38 101 THR A N 1
ATOM 830 C CA . THR A 1 101 ? 10.805 -4.465 -10.75 1 89.38 101 THR A CA 1
ATOM 831 C C . THR A 1 101 ? 11.258 -5.691 -9.969 1 89.38 101 THR A C 1
ATOM 833 O O . THR A 1 101 ? 12.141 -6.434 -10.406 1 89.38 101 THR A O 1
ATOM 836 N N . LEU A 1 102 ? 10.648 -5.918 -8.875 1 92.5 102 LEU A N 1
ATOM 837 C CA . LEU A 1 102 ? 10.984 -7.09 -8.07 1 92.5 102 LEU A CA 1
ATOM 838 C C . LEU A 1 102 ? 10.445 -8.359 -8.719 1 92.5 102 LEU A C 1
ATOM 840 O O . LEU A 1 102 ? 9.391 -8.344 -9.344 1 92.5 102 LEU A O 1
ATOM 844 N N . THR A 1 103 ? 11.203 -9.398 -8.469 1 94.81 103 THR A N 1
ATOM 845 C CA . THR A 1 103 ? 10.695 -10.695 -8.883 1 94.81 103 THR A CA 1
ATOM 846 C C . THR A 1 103 ? 9.602 -11.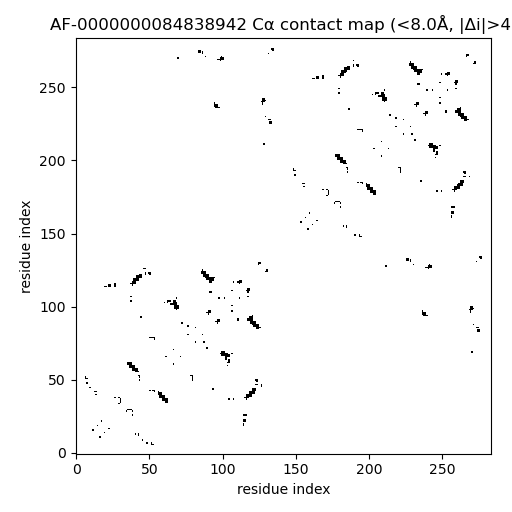18 -7.93 1 94.81 103 THR A C 1
ATOM 848 O O . THR A 1 103 ? 9.578 -10.789 -6.758 1 94.81 103 THR A O 1
ATOM 851 N N . MET A 1 104 ? 8.766 -12.078 -8.453 1 94.38 104 MET A N 1
ATOM 852 C CA . MET A 1 104 ? 7.738 -12.672 -7.598 1 94.38 104 MET A CA 1
ATOM 853 C C . MET A 1 104 ? 8.375 -13.461 -6.461 1 94.38 104 MET A C 1
ATOM 855 O O . MET A 1 104 ? 7.828 -13.508 -5.355 1 94.38 104 MET A O 1
ATOM 859 N N . THR A 1 105 ? 9.469 -14 -6.773 1 95.06 105 THR A N 1
ATOM 860 C CA . THR A 1 105 ? 10.18 -14.75 -5.75 1 95.06 105 THR A CA 1
ATOM 861 C C . THR A 1 105 ? 10.625 -13.836 -4.613 1 95.06 105 THR A C 1
ATOM 863 O O . THR A 1 105 ? 10.477 -14.18 -3.439 1 95.06 105 THR A O 1
ATOM 866 N N . GLU A 1 106 ? 11.18 -12.727 -4.941 1 9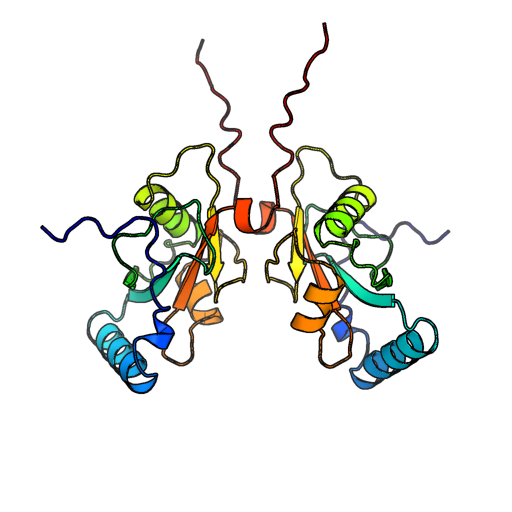5.5 106 GLU A N 1
ATOM 867 C CA . GLU A 1 106 ? 11.586 -11.75 -3.932 1 95.5 106 GLU A CA 1
ATOM 868 C C . GLU A 1 106 ? 10.391 -11.266 -3.119 1 95.5 106 GLU A C 1
ATOM 870 O O . GLU A 1 106 ? 10.461 -11.164 -1.893 1 95.5 106 GLU A O 1
ATOM 875 N N . VAL A 1 107 ? 9.32 -10.961 -3.814 1 95.62 107 VAL A N 1
ATOM 876 C CA . VAL A 1 107 ? 8.109 -10.508 -3.137 1 95.62 107 VAL A CA 1
ATOM 877 C C . VAL A 1 107 ? 7.609 -11.594 -2.188 1 95.62 107 VAL A C 1
ATOM 879 O O . VAL A 1 107 ? 7.234 -11.305 -1.049 1 95.62 107 VAL A O 1
ATOM 882 N N . TYR A 1 108 ? 7.656 -12.812 -2.648 1 96.75 108 TYR A N 1
ATOM 883 C CA . TYR A 1 108 ? 7.219 -13.953 -1.851 1 96.75 108 TYR A CA 1
ATOM 884 C C . TYR A 1 108 ? 8.078 -14.109 -0.604 1 96.75 108 TYR A C 1
ATOM 886 O O . TYR A 1 108 ? 7.559 -14.289 0.5 1 96.75 108 TYR A O 1
ATOM 894 N N . GLN A 1 109 ? 9.328 -14.008 -0.732 1 95.75 109 GLN A N 1
ATOM 895 C CA . GLN A 1 109 ? 10.258 -14.188 0.381 1 95.75 109 GLN A CA 1
ATOM 896 C C . GLN A 1 109 ? 10.07 -13.109 1.437 1 95.75 109 GLN A C 1
ATOM 898 O O . GLN A 1 109 ? 10.18 -13.367 2.635 1 95.75 109 GLN A O 1
ATOM 903 N N . GLU A 1 110 ? 9.734 -12.008 0.965 1 95.12 110 GLU A N 1
ATOM 904 C CA . GLU A 1 110 ? 9.633 -10.867 1.868 1 95.12 110 GLU A CA 1
ATOM 905 C C . GLU A 1 110 ? 8.266 -10.812 2.537 1 95.12 110 GLU A C 1
ATOM 907 O O . GLU A 1 110 ? 8.102 -10.172 3.582 1 95.12 110 GLU A O 1
ATOM 912 N N . ASN A 1 111 ? 7.27 -11.508 1.938 1 96.19 111 ASN A N 1
ATOM 913 C CA . ASN A 1 111 ? 5.922 -11.203 2.402 1 96.19 111 ASN A CA 1
ATOM 914 C C . ASN A 1 111 ? 5.105 -12.477 2.643 1 96.19 111 ASN A C 1
ATOM 916 O O . ASN A 1 111 ? 3.912 -12.406 2.932 1 96.19 111 ASN A O 1
ATOM 920 N N . MET A 1 112 ? 5.68 -13.578 2.473 1 96.81 112 MET A N 1
ATOM 921 C CA . MET A 1 112 ? 4.965 -14.836 2.676 1 96.81 112 MET A CA 1
ATOM 922 C C . MET A 1 112 ? 4.273 -14.859 4.035 1 96.81 112 MET A C 1
ATOM 924 O O . MET A 1 112 ? 4.867 -14.477 5.043 1 96.81 112 MET A O 1
ATOM 928 N N . ASP A 1 113 ? 3.031 -15.25 4.035 1 97.62 113 ASP A N 1
ATOM 929 C CA . ASP A 1 113 ? 2.252 -15.328 5.266 1 97.62 113 ASP A CA 1
ATOM 930 C C . ASP A 1 113 ? 2.688 -16.516 6.117 1 97.62 113 ASP A C 1
ATOM 932 O O . ASP A 1 113 ? 3.5 -17.328 5.68 1 97.62 113 ASP A O 1
ATOM 936 N N . GLU A 1 114 ? 2.143 -16.594 7.34 1 96.75 114 GLU A N 1
ATOM 937 C CA . GLU A 1 114 ? 2.473 -17.688 8.25 1 96.75 114 GLU A CA 1
ATOM 938 C C . GLU A 1 114 ? 2.02 -19.031 7.68 1 96.75 114 GLU A C 1
ATOM 940 O O . GLU A 1 114 ? 2.623 -20.062 7.965 1 96.75 114 GLU A O 1
ATOM 945 N N . ASP A 1 115 ? 0.979 -18.984 6.883 1 97.62 115 ASP A N 1
ATOM 946 C CA . ASP A 1 115 ? 0.475 -20.234 6.309 1 97.62 115 ASP A CA 1
ATOM 947 C C . ASP A 1 115 ? 1.291 -20.641 5.086 1 97.62 115 ASP A C 1
ATOM 949 O O . ASP A 1 115 ? 1.143 -21.75 4.578 1 97.62 115 ASP A O 1
ATOM 953 N N . GLY A 1 116 ? 2.059 -19.75 4.582 1 97.56 116 GLY A N 1
ATOM 954 C CA . GLY A 1 116 ? 2.936 -20.062 3.463 1 97.56 116 GLY A CA 1
ATOM 955 C C . GLY A 1 116 ? 2.463 -19.453 2.15 1 97.56 116 GLY A C 1
ATOM 956 O O . GLY A 1 116 ? 3.178 -19.5 1.148 1 97.56 116 GLY A O 1
ATOM 957 N N . PHE A 1 117 ? 1.301 -18.906 2.088 1 98 117 PHE A N 1
ATOM 958 C CA . PHE A 1 117 ? 0.799 -18.25 0.892 1 98 117 PHE A CA 1
ATOM 959 C C . PHE A 1 117 ? 1.324 -16.812 0.805 1 98 117 PHE A C 1
ATOM 961 O O . PHE A 1 117 ? 1.653 -16.203 1.826 1 98 117 PHE A O 1
ATOM 968 N N . LEU A 1 118 ? 1.482 -16.391 -0.333 1 97.56 118 LEU A N 1
ATOM 969 C CA . LEU A 1 118 ? 1.526 -14.945 -0.574 1 97.56 118 LEU A CA 1
ATOM 970 C C . LEU A 1 118 ? 0.134 -14.406 -0.877 1 97.56 118 LEU A C 1
ATOM 972 O O . LEU A 1 118 ? -0.544 -14.891 -1.783 1 97.56 118 LEU A O 1
ATOM 976 N N . TYR A 1 119 ? -0.272 -13.461 -0.13 1 97.5 119 TYR A N 1
ATOM 977 C CA . TYR A 1 119 ? -1.595 -12.875 -0.331 1 97.5 119 TYR A CA 1
ATOM 978 C C . TYR A 1 119 ? -1.503 -11.555 -1.081 1 97.5 119 TYR A C 1
ATOM 980 O O . TYR A 1 119 ? -0.812 -10.633 -0.643 1 97.5 119 TYR A O 1
ATOM 988 N N . MET A 1 120 ? -2.232 -11.508 -2.197 1 96.81 120 MET A N 1
ATOM 989 C CA . MET A 1 120 ? -2.326 -10.281 -2.986 1 96.81 120 MET A CA 1
ATOM 990 C C . MET A 1 120 ? -3.781 -9.883 -3.209 1 96.81 120 MET A C 1
ATOM 992 O O . MET A 1 120 ? -4.672 -10.734 -3.188 1 96.81 120 MET A O 1
ATOM 996 N N . THR A 1 121 ? -3.988 -8.617 -3.346 1 96 121 THR A N 1
ATOM 997 C CA . THR A 1 121 ? -5.312 -8.094 -3.676 1 96 121 THR A CA 1
ATOM 998 C C . THR A 1 121 ? -5.23 -7.105 -4.836 1 96 121 THR A C 1
ATOM 1000 O O . THR A 1 121 ? -4.195 -6.473 -5.047 1 96 121 THR A O 1
ATOM 1003 N N . TYR A 1 122 ? -6.215 -7.094 -5.609 1 93.94 122 TYR A N 1
ATOM 1004 C CA . TYR A 1 122 ? -6.305 -6.102 -6.672 1 93.94 122 TYR A CA 1
ATOM 1005 C C . TYR A 1 122 ? -7.469 -5.148 -6.43 1 93.94 122 TYR A C 1
ATOM 1007 O O . TYR A 1 122 ? -8.508 -5.547 -5.902 1 93.94 122 TYR A O 1
ATOM 1015 N N . ALA A 1 123 ? -7.266 -3.953 -6.773 1 92 123 ALA A N 1
ATOM 1016 C CA . ALA A 1 123 ? -8.25 -2.887 -6.594 1 92 123 ALA A CA 1
ATOM 1017 C C . ALA A 1 123 ? -8.156 -1.86 -7.723 1 92 123 ALA A C 1
ATOM 1019 O O . ALA A 1 123 ? -7.082 -1.646 -8.289 1 92 123 ALA A O 1
ATOM 1020 N N . SER A 1 124 ? -9.352 -1.28 -7.957 1 89.19 124 SER A N 1
ATOM 1021 C CA . SER A 1 124 ? -9.328 -0.159 -8.891 1 89.19 124 SER A CA 1
ATOM 1022 C C . SER A 1 124 ? -8.648 1.06 -8.273 1 89.19 124 SER A C 1
ATOM 1024 O O . SER A 1 124 ? -8.75 1.289 -7.066 1 89.19 124 SER A O 1
ATOM 1026 N N . GLN A 1 125 ? -8.047 1.772 -9.125 1 83.19 125 GLN A N 1
ATOM 1027 C CA . GLN A 1 125 ? -7.434 3.014 -8.672 1 83.19 125 GLN A CA 1
ATOM 1028 C C . GLN A 1 125 ? -8.469 3.939 -8.039 1 83.19 125 GLN A C 1
ATOM 1030 O O . GLN A 1 125 ? -8.148 4.719 -7.141 1 83.19 125 GLN A O 1
ATOM 1035 N N . GLU A 1 126 ? -9.625 3.82 -8.414 1 80.62 126 GLU A N 1
ATOM 1036 C CA . GLU A 1 126 ? -10.711 4.637 -7.883 1 80.62 126 GLU A CA 1
ATOM 1037 C C . GLU A 1 126 ? -10.914 4.383 -6.391 1 80.62 126 GLU A C 1
ATOM 1039 O O . GLU A 1 126 ? -11.398 5.254 -5.668 1 80.62 126 GLU A O 1
ATOM 1044 N N . MET A 1 127 ? -10.539 3.219 -5.973 1 81.88 127 MET A N 1
ATOM 1045 C CA . MET A 1 127 ? -10.727 2.836 -4.578 1 81.88 127 MET A CA 1
ATOM 1046 C C . MET A 1 127 ? -9.844 3.68 -3.66 1 81.88 127 MET A C 1
ATOM 1048 O O . MET A 1 127 ? -10.211 3.936 -2.51 1 81.88 127 MET A O 1
ATOM 1052 N N . PHE A 1 128 ? -8.75 4.195 -4.211 1 81.44 128 PHE A N 1
ATOM 1053 C CA . PHE A 1 128 ? -7.789 4.906 -3.379 1 81.44 128 PHE A CA 1
ATOM 1054 C C . PHE A 1 128 ? -7.621 6.344 -3.857 1 81.44 128 PHE A C 1
ATOM 1056 O O . PHE A 1 128 ? -6.918 7.137 -3.227 1 81.44 128 PHE A O 1
ATOM 1063 N N . GLY A 1 129 ? -8.352 6.852 -4.812 1 65.81 129 GLY A N 1
ATOM 1064 C CA . GLY A 1 129 ? -8.477 8.25 -5.203 1 65.81 129 GLY A CA 1
ATOM 1065 C C . GLY A 1 129 ? -7.223 8.797 -5.863 1 65.81 129 GLY A C 1
ATOM 1066 O O . GLY A 1 129 ? -7.047 10.008 -5.961 1 65.81 129 GLY A O 1
ATOM 1067 N N . ILE A 1 130 ? -6.113 8.156 -6.039 1 61.41 130 ILE A N 1
ATOM 1068 C CA . ILE A 1 130 ? -4.902 8.758 -6.586 1 61.41 130 ILE A CA 1
ATOM 1069 C C . ILE A 1 130 ? -5.074 9.008 -8.078 1 61.41 130 ILE A C 1
ATOM 1071 O O . ILE A 1 130 ? -5.094 8.062 -8.875 1 61.41 130 ILE A O 1
ATOM 1075 N N . THR A 1 131 ? -6.059 9.828 -8.383 1 51.09 131 THR A N 1
ATOM 1076 C CA . THR A 1 131 ? -6.211 10.102 -9.805 1 51.09 131 THR A CA 1
ATOM 1077 C C . THR A 1 131 ? -4.918 10.664 -10.391 1 51.09 131 THR A C 1
ATOM 1079 O O . THR A 1 131 ? -4.305 11.562 -9.797 1 51.09 131 THR A O 1
ATOM 1082 N N . ALA A 1 132 ? -4.152 9.93 -10.992 1 45.94 132 ALA A N 1
ATOM 1083 C CA . ALA A 1 132 ? -3.148 10.531 -11.867 1 45.94 132 ALA A CA 1
ATOM 1084 C C . ALA A 1 132 ? -3.686 11.797 -12.531 1 45.94 132 ALA A C 1
ATOM 1086 O O . ALA A 1 132 ? -4.746 11.773 -13.164 1 45.94 132 ALA A O 1
ATOM 1087 N N . SER A 1 133 ? -3.654 12.992 -11.938 1 44.34 133 SER A N 1
ATOM 1088 C CA . SER A 1 133 ? -3.893 14.219 -12.688 1 44.34 133 SER A CA 1
ATOM 1089 C C . SER A 1 133 ? -3.473 14.07 -14.148 1 44.34 133 SER A C 1
ATOM 1091 O O . SER A 1 133 ? -3.283 15.062 -14.852 1 44.34 133 SER A O 1
ATOM 1093 N N . CYS A 1 134 ? -3.023 13.039 -14.594 1 41.81 134 CYS A N 1
ATOM 1094 C CA . CYS A 1 134 ? -2.604 13.141 -15.984 1 41.81 134 CYS A CA 1
ATOM 1095 C C . CYS A 1 134 ? -3.695 13.781 -16.828 1 41.81 134 CYS A C 1
ATOM 1097 O O . CYS A 1 134 ? -3.406 14.578 -17.719 1 41.81 134 CYS A O 1
ATOM 1099 N N . CYS A 1 135 ? -4.84 13.133 -17 1 39.91 135 CYS A N 1
ATOM 1100 C CA . CYS A 1 135 ? -5.586 13.508 -18.188 1 39.91 135 CYS A CA 1
ATOM 1101 C C . CYS A 1 135 ? -6.398 14.773 -17.953 1 39.91 135 CYS A C 1
ATOM 1103 O O . CYS A 1 135 ? -7.543 14.703 -17.5 1 39.91 135 CYS A O 1
ATOM 1105 N N . SER A 1 136 ? -6.078 15.672 -17.141 1 35.34 136 SER A N 1
ATOM 1106 C CA . SER A 1 136 ? -6.895 16.875 -17.25 1 35.34 136 SER A CA 1
ATOM 1107 C C . SER A 1 136 ? -6.945 17.375 -18.703 1 35.34 136 SER A C 1
ATOM 1109 O O . SER A 1 136 ? -5.906 17.594 -19.328 1 35.34 136 SER A O 1
ATOM 1111 N N . GLU A 1 137 ? -7.938 17.125 -19.438 1 35.72 137 GLU A N 1
ATOM 1112 C CA . GLU A 1 137 ? -8.391 17.891 -20.594 1 35.72 137 GLU A CA 1
ATOM 1113 C C . GLU A 1 137 ? -8.359 19.391 -20.328 1 35.72 137 GLU A C 1
ATOM 1115 O O . GLU A 1 137 ? -8.922 19.859 -19.344 1 35.72 137 GLU A O 1
ATOM 1120 N N . LYS A 1 138 ? -7.281 20.188 -20.672 1 35.91 138 LYS A N 1
ATOM 1121 C CA . LYS A 1 138 ? -7.441 21.609 -20.953 1 35.91 138 LYS A CA 1
ATOM 1122 C C . LYS A 1 138 ? -8.781 21.891 -21.641 1 35.91 138 LYS A C 1
ATOM 1124 O O . LYS A 1 138 ? -9.047 21.359 -22.719 1 35.91 138 LYS A O 1
ATOM 1129 N N . HIS A 1 139 ? -9.898 21.906 -21.078 1 32.75 139 HIS A N 1
ATOM 1130 C CA . HIS A 1 139 ? -10.945 22.703 -21.719 1 32.75 139 HIS A CA 1
ATOM 1131 C C . HIS A 1 139 ? -10.398 24.031 -22.234 1 32.75 139 HIS A C 1
ATOM 1133 O O . HIS A 1 139 ? -9.938 24.859 -21.453 1 32.75 139 HIS A O 1
ATOM 1139 N N . THR A 1 140 ? -9.68 24.078 -23.312 1 27.48 140 THR A N 1
ATOM 1140 C CA . THR A 1 140 ? -9.617 25.25 -24.172 1 27.48 140 THR A CA 1
ATOM 1141 C C . THR A 1 140 ? -10.984 25.922 -24.266 1 27.48 140 THR A C 1
ATOM 1143 O O . THR A 1 140 ? -11.938 25.344 -24.797 1 27.48 140 THR A O 1
ATOM 1146 N N . LYS A 1 141 ? -11.461 26.688 -23.344 1 28.19 141 LYS A N 1
ATOM 1147 C CA . LYS A 1 141 ? -12.406 27.75 -23.672 1 28.19 141 LYS A CA 1
ATOM 1148 C C . LYS A 1 141 ? -11.984 28.484 -24.938 1 28.19 141 LYS A C 1
ATOM 1150 O O . LYS A 1 141 ? -10.859 28.969 -25.031 1 28.19 141 LYS A O 1
ATOM 1155 N N . SER A 1 142 ? -12.734 28.219 -26.016 1 24.48 142 SER A N 1
ATOM 1156 C CA . SER A 1 142 ? -12.969 29.25 -27.016 1 24.48 142 SER A CA 1
ATOM 1157 C C . SER A 1 142 ? -13.531 30.516 -26.375 1 24.48 142 SER A C 1
ATOM 1159 O O . SER A 1 142 ? -14.383 30.453 -25.484 1 24.48 142 SER A O 1
ATOM 1161 N N . SER B 1 1 ? 19.906 31.531 7 1 29.92 1 SER B N 1
ATOM 1162 C CA . SER B 1 1 ? 19.484 30.969 5.723 1 29.92 1 SER B CA 1
ATOM 1163 C C . SER B 1 1 ? 19.812 29.484 5.629 1 29.92 1 SER B C 1
ATOM 1165 O O . SER B 1 1 ? 21 29.109 5.641 1 29.92 1 SER B O 1
ATOM 1167 N N . MET B 1 2 ? 19.016 28.656 6.191 1 36.38 2 MET B N 1
ATOM 1168 C CA . MET B 1 2 ? 19.516 27.281 6.172 1 36.38 2 MET B CA 1
ATOM 1169 C C . MET B 1 2 ? 19.828 26.844 4.746 1 36.38 2 MET B C 1
ATOM 1171 O O . MET B 1 2 ? 19.141 27.234 3.803 1 36.38 2 MET B O 1
ATOM 1175 N N . PRO B 1 3 ? 21.047 26.516 4.406 1 44.41 3 PRO B N 1
ATOM 1176 C CA . PRO B 1 3 ? 21.375 26.094 3.043 1 44.41 3 PRO B CA 1
ATOM 1177 C C . PRO B 1 3 ? 20.391 25.078 2.486 1 44.41 3 PRO B C 1
ATOM 1179 O O . PRO B 1 3 ? 19.734 24.359 3.252 1 44.41 3 PRO B O 1
ATOM 1182 N N . PRO B 1 4 ? 19.938 25.328 1.261 1 48.38 4 PRO B N 1
ATOM 1183 C CA . PRO B 1 4 ? 19.016 24.359 0.663 1 48.38 4 PRO B CA 1
ATOM 1184 C C . PRO B 1 4 ? 19.5 22.922 0.821 1 48.38 4 PRO B C 1
ATOM 1186 O O . PRO B 1 4 ? 20.688 22.641 0.678 1 48.38 4 PRO B O 1
ATOM 1189 N N . ARG B 1 5 ? 18.953 22.25 1.688 1 50.53 5 ARG B N 1
ATOM 1190 C CA . ARG B 1 5 ? 19.312 20.844 1.85 1 50.53 5 ARG B CA 1
ATOM 1191 C C . ARG B 1 5 ? 19.453 20.156 0.496 1 50.53 5 ARG B C 1
ATOM 1193 O O . ARG B 1 5 ? 18.625 20.359 -0.395 1 50.53 5 ARG B O 1
ATOM 1200 N N . PRO B 1 6 ? 20.562 19.625 0.167 1 51.19 6 PRO B N 1
ATOM 1201 C CA . PRO B 1 6 ? 20.75 18.953 -1.114 1 51.19 6 PRO B CA 1
ATOM 1202 C C . PRO B 1 6 ? 19.625 17.984 -1.441 1 51.19 6 PRO B C 1
ATOM 1204 O O . PRO B 1 6 ? 19.047 17.375 -0.537 1 51.19 6 PRO B O 1
ATOM 1207 N N . ARG B 1 7 ? 19.156 18.094 -2.621 1 52.12 7 ARG B N 1
ATOM 1208 C CA . ARG B 1 7 ? 18.047 17.359 -3.207 1 52.12 7 ARG B CA 1
ATOM 1209 C C . ARG B 1 7 ? 18.156 15.867 -2.887 1 52.12 7 ARG B C 1
ATOM 1211 O O . ARG B 1 7 ? 17.141 15.188 -2.725 1 52.12 7 ARG B O 1
ATOM 1218 N N . ASN B 1 8 ? 19.422 15.328 -2.83 1 57 8 ASN B N 1
ATOM 1219 C CA . ASN B 1 8 ? 19.672 13.891 -2.793 1 57 8 ASN B CA 1
ATOM 1220 C C . ASN B 1 8 ? 20.062 13.43 -1.393 1 57 8 ASN B C 1
ATOM 1222 O O . ASN B 1 8 ? 20.906 12.539 -1.239 1 57 8 ASN B O 1
ATOM 1226 N N . GLN B 1 9 ? 19.812 14.141 -0.449 1 61.5 9 GLN B N 1
ATOM 1227 C CA . GLN B 1 9 ? 20.266 13.727 0.873 1 61.5 9 GLN B CA 1
ATOM 1228 C C . GLN B 1 9 ? 19.391 12.602 1.427 1 61.5 9 GLN B C 1
ATOM 1230 O O . GLN B 1 9 ? 18.172 12.641 1.306 1 61.5 9 GLN B O 1
ATOM 1235 N N . VAL B 1 10 ? 20 11.43 1.428 1 63.22 10 VAL B N 1
ATOM 1236 C CA . VAL B 1 10 ? 19.344 10.305 2.092 1 63.22 10 VAL B CA 1
ATOM 1237 C C . VAL B 1 10 ? 19.219 10.594 3.586 1 63.22 10 VAL B C 1
ATOM 1239 O O . VAL B 1 10 ? 20.203 10.578 4.32 1 63.22 10 VAL B O 1
ATOM 1242 N N . LEU B 1 11 ? 18.156 11.172 3.969 1 74.94 11 LEU B N 1
ATOM 1243 C CA . LEU B 1 11 ? 17.938 11.469 5.379 1 74.94 11 LEU B CA 1
ATOM 1244 C C . LEU B 1 11 ? 17.5 10.219 6.129 1 74.94 11 LEU B C 1
ATOM 1246 O O . LEU B 1 11 ? 16.75 9.398 5.594 1 74.94 11 LEU B O 1
ATOM 1250 N N . LYS B 1 12 ? 18.188 10 7.219 1 85.94 12 LYS B N 1
ATOM 1251 C CA . LYS B 1 12 ? 17.797 8.891 8.094 1 85.94 12 LYS B CA 1
ATOM 1252 C C . LYS B 1 12 ? 16.328 8.992 8.484 1 85.94 12 LYS B C 1
ATOM 1254 O O . LYS B 1 12 ? 15.828 10.07 8.789 1 85.94 12 LYS B O 1
ATOM 1259 N N . PRO B 1 13 ? 15.641 7.883 8.438 1 90.94 13 PRO B N 1
ATOM 1260 C CA . PRO B 1 13 ? 14.227 7.879 8.844 1 90.94 13 PRO B CA 1
ATOM 1261 C C . PRO B 1 13 ? 14.023 8.422 10.25 1 90.94 13 PRO B C 1
ATOM 1263 O O . PRO B 1 13 ? 14.867 8.227 11.125 1 90.94 13 PRO B O 1
ATOM 1266 N N . PHE B 1 14 ? 12.953 9.086 10.484 1 93.06 14 PHE B N 1
ATOM 1267 C CA . PHE B 1 14 ? 12.609 9.742 11.742 1 93.06 14 PHE B CA 1
ATOM 1268 C C . PHE B 1 14 ? 12.688 8.758 12.906 1 93.06 14 PHE B C 1
ATOM 1270 O O . PHE B 1 14 ? 13.203 9.094 13.977 1 93.06 14 PHE B O 1
ATOM 1277 N N . LYS B 1 15 ? 12.258 7.559 12.641 1 92.94 15 LYS B N 1
ATOM 1278 C CA . LYS B 1 15 ? 12.227 6.543 13.688 1 92.94 15 LYS B CA 1
ATOM 1279 C C . LYS B 1 15 ? 13.641 6.152 14.117 1 92.94 15 LYS B C 1
ATOM 1281 O O . LYS 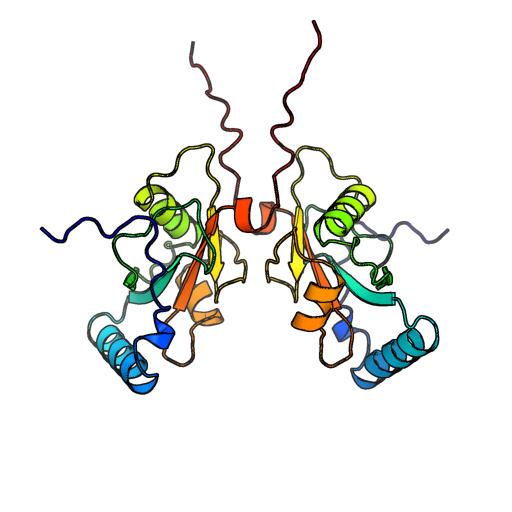B 1 15 ? 13.836 5.637 15.219 1 92.94 15 LYS B O 1
ATOM 1286 N N . GLN B 1 16 ? 14.516 6.379 13.266 1 91.75 16 GLN B N 1
ATOM 1287 C CA . GLN B 1 16 ? 15.883 5.98 13.57 1 91.75 16 GLN B CA 1
ATOM 1288 C C . GLN B 1 16 ? 16.672 7.141 14.172 1 91.75 16 GLN B C 1
ATOM 1290 O O . GLN B 1 16 ? 17.797 6.949 14.664 1 91.75 16 GLN B O 1
ATOM 1295 N N . ARG B 1 17 ? 16.172 8.297 14.133 1 92.06 17 ARG B N 1
ATOM 1296 C CA . ARG B 1 17 ? 16.875 9.477 14.609 1 92.06 17 ARG B CA 1
ATOM 1297 C C . ARG B 1 17 ? 16.719 9.641 16.125 1 92.06 17 ARG B C 1
ATOM 1299 O O . ARG B 1 17 ? 17.594 10.203 16.781 1 92.06 17 ARG B O 1
ATOM 1306 N N . LYS B 1 18 ? 15.609 9.234 16.594 1 92.88 18 LYS B N 1
ATOM 1307 C CA . LYS B 1 18 ? 15.297 9.375 18.016 1 92.88 18 LYS B CA 1
ATOM 1308 C C . LYS B 1 18 ? 14.805 8.055 18.609 1 92.88 18 LYS B C 1
ATOM 1310 O O . LYS B 1 18 ? 14.195 7.246 17.906 1 92.88 18 LYS B O 1
ATOM 1315 N N . SER B 1 19 ? 15.078 7.84 19.891 1 95.94 19 SER B N 1
ATOM 1316 C CA . SER B 1 19 ? 14.617 6.633 20.562 1 95.94 19 SER B CA 1
ATOM 1317 C C . SER B 1 19 ? 13.102 6.625 20.703 1 95.94 19 SER B C 1
ATOM 1319 O O . SER B 1 19 ? 12.453 7.676 20.609 1 95.94 19 SER B O 1
ATOM 1321 N N . LEU B 1 20 ? 12.562 5.504 20.953 1 96.94 20 LEU B N 1
ATOM 1322 C CA . LEU B 1 20 ? 11.125 5.363 21.156 1 96.94 20 LEU B CA 1
ATOM 1323 C C . LEU B 1 20 ? 10.648 6.242 22.312 1 96.94 20 LEU B C 1
ATOM 1325 O O . LEU B 1 20 ? 9.617 6.902 22.203 1 96.94 20 LEU B O 1
ATOM 1329 N N . ALA B 1 21 ? 11.375 6.172 23.406 1 97.44 21 ALA B N 1
ATOM 1330 C CA . ALA B 1 21 ? 11.008 6.945 24.578 1 97.44 21 ALA B CA 1
ATOM 1331 C C . ALA B 1 21 ? 10.938 8.438 24.266 1 97.44 21 ALA B C 1
ATOM 1333 O O . ALA B 1 21 ? 10.016 9.125 24.688 1 97.44 21 ALA B O 1
ATOM 1334 N N . THR B 1 22 ? 11.883 8.883 23.547 1 97.69 22 THR B N 1
ATOM 1335 C CA . THR B 1 22 ? 11.93 10.297 23.172 1 97.69 22 THR B CA 1
ATOM 1336 C C . THR B 1 22 ? 10.766 10.656 22.266 1 97.69 22 THR B C 1
ATOM 1338 O O . THR B 1 22 ? 10.156 11.719 22.406 1 97.69 22 THR B O 1
ATOM 1341 N N . ARG B 1 23 ? 10.484 9.828 21.344 1 97.88 23 ARG B N 1
ATOM 1342 C CA . ARG B 1 23 ? 9.367 10.07 20.438 1 97.88 23 ARG B CA 1
ATOM 1343 C C . ARG B 1 23 ? 8.047 10.102 21.188 1 97.88 23 ARG B C 1
ATOM 1345 O O . ARG B 1 23 ? 7.195 10.961 20.938 1 97.88 23 ARG B O 1
ATOM 1352 N N . MET B 1 24 ? 7.883 9.25 22.094 1 98.19 24 MET B N 1
ATOM 1353 C CA . MET B 1 24 ? 6.668 9.195 22.891 1 98.19 24 MET B CA 1
ATOM 1354 C C . MET B 1 24 ? 6.512 10.469 23.719 1 98.19 24 MET B C 1
ATOM 1356 O O . MET B 1 24 ? 5.406 10.984 23.859 1 98.19 24 MET B O 1
ATOM 1360 N N . ALA B 1 25 ? 7.613 10.883 24.281 1 98 25 ALA B N 1
ATOM 1361 C CA . ALA B 1 25 ? 7.582 12.117 25.078 1 98 25 ALA B CA 1
ATOM 1362 C C . ALA B 1 25 ? 7.172 13.305 24.219 1 98 25 ALA B C 1
ATOM 1364 O O . ALA B 1 25 ? 6.418 14.172 24.672 1 98 25 ALA B O 1
ATOM 1365 N N . GLU B 1 26 ? 7.688 13.359 23.047 1 97.25 26 GLU B N 1
ATOM 1366 C CA . GLU B 1 26 ? 7.332 14.43 22.125 1 97.25 26 GLU B CA 1
ATOM 1367 C C . GLU B 1 26 ? 5.84 14.43 21.812 1 97.25 26 GLU B C 1
ATOM 1369 O O . GLU B 1 26 ? 5.199 15.484 21.812 1 97.25 26 GLU B O 1
ATOM 1374 N N . VAL B 1 27 ? 5.277 13.297 21.609 1 97.81 27 VAL B N 1
ATOM 1375 C CA . VAL B 1 27 ? 3.859 13.172 21.297 1 97.81 27 VAL B CA 1
ATOM 1376 C C . VAL B 1 27 ? 3.027 13.609 22.5 1 97.81 27 VAL B C 1
ATOM 1378 O O . VAL B 1 27 ? 2.002 14.281 22.344 1 97.81 27 VAL B O 1
ATOM 1381 N N . ALA B 1 28 ? 3.471 13.195 23.656 1 98 28 ALA B N 1
ATOM 1382 C CA . ALA B 1 28 ? 2.77 13.594 24.875 1 98 28 ALA B CA 1
ATOM 1383 C C . ALA B 1 28 ? 2.693 15.117 24.984 1 98 28 ALA B C 1
ATOM 1385 O O . ALA B 1 28 ? 1.652 15.664 25.359 1 98 28 ALA B O 1
ATOM 1386 N N . ARG B 1 29 ? 3.781 15.703 24.672 1 97.94 29 ARG B N 1
ATOM 1387 C CA . ARG B 1 29 ? 3.83 17.156 24.703 1 97.94 29 ARG B CA 1
ATOM 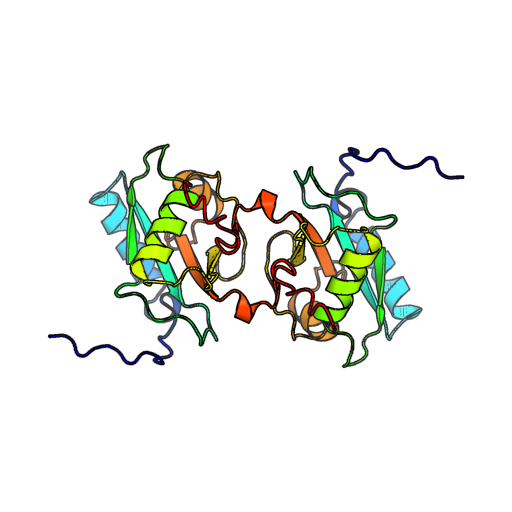1388 C C . ARG B 1 29 ? 2.889 17.766 23.672 1 97.94 29 ARG B C 1
ATOM 1390 O O . ARG B 1 29 ? 2.156 18.703 23.953 1 97.94 29 ARG B O 1
ATOM 1397 N N . ILE B 1 30 ? 2.889 17.25 22.516 1 97.25 30 ILE B N 1
ATOM 1398 C CA . ILE B 1 30 ? 2.043 17.734 21.422 1 97.25 30 ILE B CA 1
ATOM 1399 C C . ILE B 1 30 ? 0.573 17.594 21.812 1 97.25 30 ILE B C 1
ATOM 1401 O O . ILE B 1 30 ? -0.21 18.531 21.641 1 97.25 30 ILE B O 1
ATOM 1405 N N . ARG B 1 31 ? 0.24 16.484 22.375 1 96.19 31 ARG B N 1
ATOM 1406 C CA . ARG B 1 31 ? -1.143 16.203 22.75 1 96.19 31 ARG B CA 1
ATOM 1407 C C . ARG B 1 31 ? -1.611 17.172 23.844 1 96.19 31 ARG B C 1
ATOM 1409 O O . ARG B 1 31 ? -2.771 17.594 23.844 1 96.19 31 ARG B O 1
ATOM 1416 N N . ALA B 1 32 ? -0.712 17.469 24.75 1 97.31 32 ALA B N 1
ATOM 1417 C CA . ALA B 1 32 ? -1.031 18.406 25.828 1 97.31 32 ALA B CA 1
ATOM 1418 C C . ALA B 1 32 ? -1.211 19.828 25.281 1 97.31 32 ALA B C 1
ATOM 1420 O O . ALA B 1 32 ? -2.137 20.531 25.688 1 97.31 32 ALA B O 1
ATOM 1421 N N . GLN B 1 33 ? -0.406 20.25 24.344 1 97.38 33 GLN B N 1
ATOM 1422 C CA . GLN B 1 33 ? -0.382 21.625 23.844 1 97.38 33 GLN B CA 1
ATOM 1423 C C . GLN B 1 33 ? -1.428 21.828 22.75 1 97.38 33 GLN B C 1
ATOM 1425 O O . GLN B 1 33 ? -2.027 22.891 22.641 1 97.38 33 GLN B O 1
ATOM 1430 N N . PHE B 1 34 ? -1.637 20.734 21.938 1 96.06 34 PHE B N 1
ATOM 1431 C CA . PHE B 1 34 ? -2.549 20.812 20.797 1 96.06 34 PHE B CA 1
ATOM 1432 C C . PHE B 1 34 ? -3.484 19.609 20.781 1 96.06 34 PHE B C 1
ATOM 1434 O O . PHE B 1 34 ? -3.43 18.797 19.859 1 96.06 34 PHE B O 1
ATOM 1441 N N . PRO B 1 35 ? -4.445 19.578 21.656 1 94.19 35 PRO B N 1
ATOM 1442 C CA . PRO B 1 35 ? -5.312 18.406 21.797 1 94.19 35 PRO B CA 1
ATOM 1443 C C . PRO B 1 35 ? -6.199 18.188 20.578 1 94.19 35 PRO B C 1
ATOM 1445 O O . PRO B 1 35 ? -6.738 17.094 20.391 1 94.19 35 PRO B O 1
ATOM 1448 N N . THR B 1 36 ? -6.281 19.156 19.734 1 94.12 36 THR B N 1
ATOM 1449 C CA . THR B 1 36 ? -7.16 19.031 18.578 1 94.12 36 THR B CA 1
ATOM 1450 C C . THR B 1 36 ? -6.355 18.688 17.328 1 94.12 36 THR B C 1
ATOM 1452 O O . THR B 1 36 ? -6.902 18.672 16.219 1 94.12 36 THR B O 1
ATOM 1455 N N . LYS B 1 37 ? -5.086 18.484 17.516 1 95.38 37 LYS B N 1
ATOM 1456 C CA . LYS B 1 37 ? -4.242 18.203 16.359 1 95.38 37 LYS B CA 1
ATOM 1457 C C . LYS B 1 37 ? -3.623 16.812 16.453 1 95.38 37 LYS B C 1
ATOM 1459 O O . LYS B 1 37 ? -3.42 16.297 17.562 1 95.38 37 LYS B O 1
ATOM 1464 N N . ILE B 1 38 ? -3.342 16.25 15.336 1 96.25 38 ILE B N 1
ATOM 1465 C CA . ILE B 1 38 ? -2.672 14.945 15.328 1 96.25 38 ILE B CA 1
ATOM 1466 C C . ILE B 1 38 ? -1.258 15.102 14.773 1 96.25 38 ILE B C 1
ATOM 1468 O O . ILE B 1 38 ? -1.032 15.867 13.828 1 96.25 38 ILE B O 1
ATOM 1472 N N . PRO B 1 39 ? -0.295 14.422 15.391 1 97.44 39 PRO B N 1
ATOM 1473 C CA . PRO B 1 39 ? 1.092 14.469 14.922 1 97.44 39 PRO B CA 1
ATOM 1474 C C . PRO B 1 39 ? 1.369 13.469 13.797 1 97.44 39 PRO B C 1
ATOM 1476 O O . PRO B 1 39 ? 1.129 12.273 13.961 1 97.44 39 PRO B O 1
ATOM 1479 N N . VAL B 1 40 ? 1.912 13.992 12.711 1 97.19 40 VAL B N 1
ATOM 1480 C CA . VAL B 1 40 ? 2.172 13.172 11.539 1 97.19 40 VAL B CA 1
ATOM 1481 C C . VAL B 1 40 ? 3.609 13.375 11.07 1 97.19 40 VAL B C 1
ATOM 1483 O O . VAL B 1 40 ? 4.086 14.516 10.984 1 97.19 40 VAL B O 1
ATOM 1486 N N . ILE B 1 41 ? 4.273 12.297 10.859 1 97.06 41 ILE B N 1
ATOM 1487 C CA . ILE B 1 41 ? 5.598 12.328 10.242 1 97.06 41 ILE B CA 1
ATOM 1488 C C . ILE B 1 41 ? 5.488 11.969 8.766 1 97.06 41 ILE B C 1
ATOM 1490 O O . ILE B 1 41 ? 4.965 10.906 8.414 1 97.06 41 ILE B O 1
ATOM 1494 N N . VAL B 1 42 ? 5.887 12.828 7.922 1 96.5 42 VAL B N 1
ATOM 1495 C CA . VAL B 1 42 ? 5.871 12.594 6.48 1 96.5 42 VAL B CA 1
ATOM 1496 C C . VAL B 1 42 ? 7.297 12.609 5.938 1 96.5 42 VAL B C 1
ATOM 1498 O O . VAL B 1 42 ? 7.977 13.641 5.996 1 96.5 42 VAL B O 1
ATOM 1501 N N . GLU B 1 43 ? 7.723 11.531 5.395 1 95.38 43 GLU B N 1
ATOM 1502 C CA . GLU B 1 43 ? 9.086 11.414 4.883 1 95.38 43 GLU B CA 1
ATOM 1503 C C . GLU B 1 43 ? 9.094 10.891 3.449 1 95.38 43 GLU B C 1
ATOM 1505 O O . GLU B 1 43 ? 8.109 10.32 2.982 1 95.38 43 GLU B O 1
ATOM 1510 N N . ARG B 1 44 ? 10.164 11.211 2.822 1 94.31 44 ARG B N 1
ATOM 1511 C CA . ARG B 1 44 ? 10.359 10.641 1.492 1 94.31 44 ARG B CA 1
ATOM 1512 C C . ARG B 1 44 ? 10.633 9.141 1.571 1 94.31 44 ARG B C 1
ATOM 1514 O O . ARG B 1 44 ? 11.391 8.688 2.434 1 94.31 44 ARG B O 1
ATOM 1521 N N . TYR B 1 45 ? 9.945 8.422 0.761 1 93 45 TYR B N 1
ATOM 1522 C CA . TYR B 1 45 ? 10.156 6.977 0.723 1 93 45 TYR B CA 1
ATOM 1523 C C . TYR B 1 45 ? 11.625 6.641 0.533 1 93 45 TYR B C 1
ATOM 1525 O O . TYR B 1 45 ? 12.328 7.293 -0.247 1 93 45 TYR B O 1
ATOM 1533 N N . GLN B 1 46 ? 11.977 5.5 1.197 1 87.81 46 GLN B N 1
ATOM 1534 C CA . GLN B 1 46 ? 13.359 5.066 1.059 1 87.81 46 GLN B CA 1
ATOM 1535 C C . GLN B 1 46 ? 13.656 4.621 -0.37 1 87.81 46 GLN B C 1
ATOM 1537 O O . GLN B 1 46 ? 12.984 3.738 -0.904 1 87.81 46 GLN B O 1
ATOM 1542 N N . GLY B 1 47 ? 14.578 5.215 -1.043 1 83.88 47 GLY B N 1
ATOM 1543 C CA . GLY B 1 47 ? 14.945 4.855 -2.404 1 83.88 47 GLY B CA 1
ATOM 1544 C C . GLY B 1 47 ? 14.336 5.773 -3.447 1 83.88 47 GLY B C 1
ATOM 1545 O O . GLY B 1 47 ? 14.633 5.648 -4.637 1 83.88 47 GLY B O 1
ATOM 1546 N N . GLU B 1 48 ? 13.469 6.625 -2.961 1 88.38 48 GLU B N 1
ATOM 1547 C CA . GLU B 1 48 ? 12.875 7.602 -3.871 1 88.38 48 GLU B CA 1
ATOM 1548 C C . GLU B 1 48 ? 13.93 8.562 -4.414 1 88.38 48 GLU B C 1
ATOM 1550 O O . GLU B 1 48 ? 14.75 9.086 -3.654 1 88.38 48 GLU B O 1
ATOM 1555 N N . ARG B 1 49 ? 13.875 8.734 -5.754 1 85 49 ARG B N 1
ATOM 1556 C CA . ARG B 1 49 ? 14.938 9.539 -6.348 1 85 49 ARG B CA 1
ATOM 1557 C C . ARG B 1 49 ? 14.359 10.664 -7.195 1 85 49 ARG B C 1
ATOM 1559 O O . ARG B 1 49 ? 15.078 11.586 -7.594 1 85 49 ARG B O 1
ATOM 1566 N N . TYR B 1 50 ? 13.164 10.695 -7.426 1 85.94 50 TYR B N 1
ATOM 1567 C CA . TYR B 1 50 ? 12.617 11.609 -8.422 1 85.94 50 TYR B CA 1
ATOM 1568 C C . TYR B 1 50 ? 11.953 12.805 -7.75 1 85.94 50 TYR B C 1
ATOM 1570 O O . TYR B 1 50 ? 11.812 13.867 -8.359 1 85.94 50 TYR B O 1
ATOM 1578 N N . LEU B 1 51 ? 11.547 12.633 -6.539 1 90.5 51 LEU B N 1
ATOM 1579 C CA . LEU B 1 51 ? 10.836 13.711 -5.863 1 90.5 51 LEU B CA 1
ATOM 1580 C C . LEU B 1 51 ? 11.758 14.461 -4.906 1 90.5 51 LEU B C 1
ATOM 1582 O O . LEU B 1 51 ? 12.633 13.859 -4.285 1 90.5 51 LEU B O 1
ATOM 1586 N N . PRO B 1 52 ? 11.539 15.719 -4.82 1 91.44 52 PRO B N 1
ATOM 1587 C CA . PRO B 1 52 ? 12.344 16.5 -3.869 1 91.44 52 PRO B CA 1
ATOM 1588 C C . PRO B 1 52 ? 11.961 16.219 -2.418 1 91.44 52 PRO B C 1
ATOM 1590 O O . PRO B 1 52 ? 10.984 15.516 -2.154 1 91.44 52 PRO B O 1
ATOM 1593 N N . LEU B 1 53 ? 12.82 16.781 -1.562 1 92.44 53 LEU B N 1
ATOM 1594 C CA . LEU B 1 53 ? 12.531 16.656 -0.137 1 92.44 53 LEU B CA 1
ATOM 1595 C C . LEU B 1 53 ? 11.57 17.75 0.322 1 92.44 53 LEU B C 1
ATOM 1597 O O . LEU B 1 53 ? 11.609 18.875 -0.181 1 92.44 53 LEU B O 1
ATOM 1601 N N . LEU B 1 54 ? 10.727 17.391 1.212 1 93.81 54 LEU B N 1
ATOM 1602 C CA . LEU B 1 54 ? 9.914 18.406 1.88 1 93.81 54 LEU B CA 1
ATOM 1603 C C . LEU B 1 54 ? 10.781 19.281 2.787 1 93.81 54 LEU B C 1
ATOM 1605 O O . LEU B 1 54 ? 11.883 18.8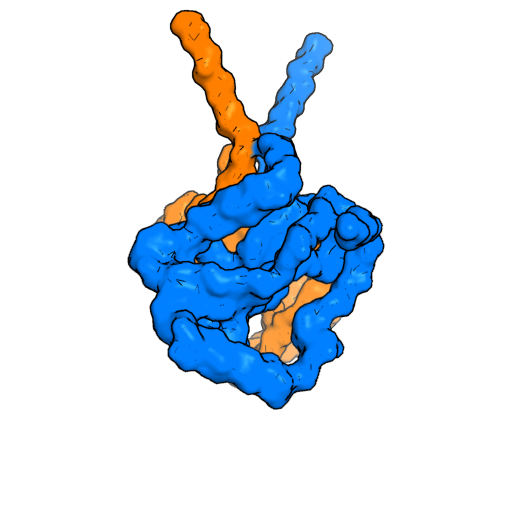91 3.17 1 93.81 54 LEU B O 1
ATOM 1609 N N . ASP B 1 55 ? 10.289 20.438 3.121 1 91.06 55 ASP B N 1
ATOM 1610 C CA . ASP B 1 55 ? 11.023 21.359 3.98 1 91.06 55 ASP B CA 1
ATOM 1611 C C . ASP B 1 55 ? 11.016 20.891 5.43 1 91.06 55 ASP B C 1
ATOM 1613 O O . ASP B 1 55 ? 11.875 21.281 6.223 1 91.06 55 ASP B O 1
ATOM 1617 N N . LYS B 1 56 ? 10.062 20.094 5.73 1 92.94 56 LYS B N 1
ATOM 1618 C CA . LYS B 1 56 ? 9.961 19.531 7.074 1 92.94 56 LYS B CA 1
ATOM 1619 C C . LYS B 1 56 ? 9.367 18.125 7.035 1 92.94 56 LYS B C 1
ATOM 1621 O O . LYS B 1 56 ? 8.797 17.719 6.023 1 92.94 56 LYS B O 1
ATOM 1626 N N . VAL B 1 57 ? 9.5 17.469 8.203 1 94.44 57 VAL B N 1
ATOM 1627 C CA . VAL B 1 57 ? 9.016 16.094 8.227 1 94.44 57 VAL B CA 1
ATOM 1628 C C . VAL B 1 57 ? 7.887 15.961 9.25 1 94.44 57 VAL B C 1
ATOM 1630 O O . VAL B 1 57 ? 7.109 15.008 9.211 1 94.44 57 VAL B O 1
ATOM 1633 N N . LYS B 1 58 ? 7.816 16.891 10.164 1 95.56 58 LYS B N 1
ATOM 1634 C CA . LYS B 1 58 ? 6.809 16.828 11.219 1 95.56 58 LYS B CA 1
ATOM 1635 C C . LYS B 1 58 ? 5.652 17.781 10.93 1 95.56 58 LYS B C 1
ATOM 1637 O O . LYS B 1 58 ? 5.867 18.969 10.719 1 95.56 58 LYS B O 1
ATOM 1642 N N . PHE B 1 59 ? 4.438 17.188 10.945 1 95.81 59 PHE B N 1
ATOM 1643 C CA . PHE B 1 59 ? 3.234 17.969 10.68 1 95.81 59 PHE B CA 1
ATOM 1644 C C . PHE B 1 59 ? 2.225 17.812 11.812 1 95.81 59 PHE B C 1
ATOM 1646 O O . PHE B 1 59 ? 2.082 16.734 12.383 1 95.81 59 PHE B O 1
ATOM 1653 N N . LEU B 1 60 ? 1.606 18.859 12.109 1 95.75 60 LEU B N 1
ATOM 1654 C CA . LEU B 1 60 ? 0.463 18.875 13.016 1 95.75 60 LEU B CA 1
ATOM 1655 C C . LEU B 1 60 ? -0.825 19.188 12.266 1 95.75 60 LEU B C 1
ATOM 1657 O O . LEU B 1 60 ? -0.978 20.281 11.727 1 95.75 60 LEU B O 1
ATOM 1661 N N . LEU B 1 61 ? -1.64 18.172 12.203 1 94.81 61 LEU B N 1
ATOM 1662 C CA . LEU B 1 61 ? -2.859 18.359 11.422 1 94.81 61 LEU B CA 1
ATOM 1663 C C . LEU B 1 61 ? -4.07 18.5 12.336 1 94.81 61 LEU B C 1
ATOM 1665 O O . LEU B 1 61 ? -4.199 17.766 13.32 1 94.81 61 LEU B O 1
ATOM 1669 N N . LYS B 1 62 ? -4.906 19.344 11.938 1 92.94 62 LYS B N 1
ATOM 1670 C CA . LYS B 1 62 ? -6.137 19.531 12.695 1 92.94 62 LYS B CA 1
ATOM 1671 C C . LYS B 1 62 ? -7.07 18.328 12.531 1 92.94 62 LYS B C 1
ATOM 1673 O O . LYS B 1 62 ? -7.137 17.734 11.461 1 92.94 62 LYS B O 1
ATOM 1678 N N . LYS B 1 63 ? -7.848 18.031 13.531 1 87.5 63 LYS B N 1
ATOM 1679 C CA . LYS B 1 63 ? -8.711 16.859 13.586 1 87.5 63 LYS B CA 1
ATOM 1680 C C . LYS B 1 63 ? -10.055 17.125 12.922 1 87.5 63 LYS B C 1
ATOM 1682 O O . LYS B 1 63 ? -10.891 16.219 12.812 1 87.5 63 LYS B O 1
ATOM 1687 N N . PRO B 1 64 ? -10.297 18.266 12.352 1 80.12 64 PRO B N 1
ATOM 1688 C CA . PRO B 1 64 ? -11.641 18.469 11.82 1 80.12 64 PRO B CA 1
ATOM 1689 C C . PRO B 1 64 ? -12.078 17.375 10.852 1 80.12 64 PRO B C 1
ATOM 1691 O O . PRO B 1 64 ? -11.242 16.797 10.156 1 80.12 64 PRO B O 1
ATOM 1694 N N . LYS B 1 65 ? -13.422 17.172 10.766 1 78 65 LYS B N 1
ATOM 1695 C CA . LYS B 1 65 ? -14.016 16.109 9.961 1 78 65 LYS B CA 1
ATOM 1696 C C . LYS B 1 65 ? -13.789 16.359 8.469 1 78 65 LYS B C 1
ATOM 1698 O O . LYS B 1 65 ? -13.859 15.43 7.664 1 78 65 LYS B O 1
ATOM 1703 N N . GLN B 1 66 ? -13.367 17.516 8.234 1 84.31 66 GLN B N 1
ATOM 1704 C CA . GLN B 1 66 ? -13.266 17.812 6.812 1 84.31 66 GLN B CA 1
ATOM 1705 C C . GLN B 1 66 ? -11.828 17.656 6.32 1 84.31 66 GLN B C 1
ATOM 1707 O O . GLN B 1 66 ? -11.562 17.734 5.117 1 84.31 66 GLN B O 1
ATOM 1712 N N . ASN B 1 67 ? -10.961 17.422 7.23 1 90.69 67 ASN B N 1
ATOM 1713 C CA . ASN B 1 67 ? -9.57 17.203 6.848 1 90.69 67 ASN B CA 1
ATOM 1714 C C . ASN B 1 67 ? -9.328 15.789 6.355 1 90.69 67 ASN B C 1
ATOM 1716 O O . ASN B 1 67 ? -8.859 14.938 7.113 1 90.69 67 ASN B O 1
ATOM 1720 N N . THR B 1 68 ? -9.539 15.516 5.062 1 91.75 68 THR B N 1
ATOM 1721 C CA . THR B 1 68 ? -9.438 14.18 4.48 1 91.75 68 THR B CA 1
ATOM 1722 C C . THR B 1 68 ? -8.016 13.914 3.984 1 91.75 68 THR B C 1
ATOM 1724 O O . THR B 1 68 ? -7.215 14.844 3.854 1 91.75 68 THR B O 1
ATOM 1727 N N . MET B 1 69 ? -7.711 12.727 3.775 1 93.19 69 MET B N 1
ATOM 1728 C CA . MET B 1 69 ? -6.461 12.312 3.141 1 93.19 69 MET B CA 1
ATOM 1729 C C . MET B 1 69 ? -6.258 13.031 1.814 1 93.19 69 MET B C 1
ATOM 1731 O O . MET B 1 69 ? -5.133 13.398 1.468 1 93.19 69 MET B O 1
ATOM 1735 N N . PHE B 1 70 ? -7.332 13.289 1.243 1 90.06 70 PHE B N 1
ATOM 1736 C CA . PHE B 1 70 ? -7.289 13.977 -0.043 1 90.06 70 PHE B CA 1
ATOM 1737 C C . PHE B 1 70 ? -6.727 15.383 0.113 1 90.06 70 PHE B C 1
ATOM 1739 O O . PHE B 1 70 ? -5.863 15.805 -0.661 1 90.06 70 PHE B O 1
ATOM 1746 N N . LEU B 1 71 ? -7.219 16.016 1.043 1 91.88 71 LEU B N 1
ATOM 1747 C CA . LEU B 1 71 ? -6.758 17.391 1.278 1 91.88 71 LEU B CA 1
ATOM 1748 C C . LEU B 1 71 ? -5.273 17.406 1.618 1 91.88 71 LEU B C 1
ATOM 1750 O O . LEU B 1 71 ? -4.527 18.234 1.101 1 91.88 71 LEU B O 1
ATOM 1754 N N . PHE B 1 72 ? -4.918 16.531 2.389 1 93.75 72 PHE B N 1
ATOM 1755 C CA . PHE B 1 72 ? -3.51 16.484 2.77 1 93.75 72 PHE B CA 1
ATOM 1756 C C . PHE B 1 72 ? -2.643 16.062 1.587 1 93.75 72 PHE B C 1
ATOM 1758 O O . PHE B 1 72 ? -1.536 16.578 1.41 1 93.75 72 PHE B O 1
ATOM 1765 N N . PHE B 1 73 ? -3.092 15.211 0.904 1 92.19 73 PHE B N 1
ATOM 1766 C CA . PHE B 1 73 ? -2.42 14.789 -0.319 1 92.19 73 PHE B CA 1
ATOM 1767 C C . PHE B 1 73 ? -2.166 15.977 -1.235 1 92.19 73 PHE B C 1
ATOM 1769 O O . PHE B 1 73 ? -1.034 16.203 -1.668 1 92.19 73 PHE B O 1
ATOM 1776 N N . ASN B 1 74 ? -3.172 16.734 -1.504 1 90.88 74 ASN B N 1
ATOM 1777 C CA . ASN B 1 74 ? -3.047 17.906 -2.361 1 90.88 74 ASN B CA 1
ATOM 1778 C C . ASN B 1 74 ? -2.074 18.922 -1.777 1 90.88 74 ASN B C 1
ATOM 1780 O O . ASN B 1 74 ? -1.311 19.547 -2.514 1 90.88 74 ASN B O 1
ATOM 1784 N N . GLU B 1 75 ? -2.17 19.078 -0.5 1 92.12 75 GLU B N 1
ATOM 1785 C CA . GLU B 1 75 ? -1.208 19.969 0.149 1 92.12 75 GLU B CA 1
ATOM 1786 C C . GLU B 1 75 ? 0.224 19.484 -0.088 1 92.12 75 GLU B C 1
ATOM 1788 O O . GLU B 1 75 ? 1.117 20.297 -0.339 1 92.12 75 GLU B O 1
ATOM 1793 N N . THR B 1 76 ? 0.463 18.25 0.063 1 93.25 76 THR B N 1
ATOM 1794 C CA . THR B 1 76 ? 1.789 17.688 -0.142 1 93.25 76 THR B CA 1
ATOM 1795 C C . THR B 1 76 ? 2.244 17.875 -1.585 1 93.25 76 THR B C 1
ATOM 1797 O O . THR B 1 76 ? 3.387 18.266 -1.834 1 93.25 76 THR B O 1
ATOM 1800 N N . VAL B 1 77 ? 1.332 17.578 -2.482 1 89.94 77 VAL B N 1
ATOM 1801 C CA . VAL B 1 77 ? 1.625 17.781 -3.896 1 89.94 77 VAL B CA 1
ATOM 1802 C C . VAL B 1 77 ? 2.049 19.234 -4.129 1 89.94 77 VAL B C 1
ATOM 1804 O O . VAL B 1 77 ? 3.027 19.5 -4.832 1 89.94 77 VAL B O 1
ATOM 1807 N N . ASN B 1 78 ? 1.308 20.125 -3.584 1 91.12 78 ASN B N 1
ATOM 1808 C CA . ASN B 1 78 ? 1.602 21.547 -3.73 1 91.12 78 ASN B CA 1
ATOM 1809 C C . ASN B 1 78 ? 2.932 21.922 -3.078 1 91.12 78 ASN B C 1
ATOM 1811 O O . ASN B 1 78 ? 3.711 22.688 -3.641 1 91.12 78 ASN B O 1
ATOM 1815 N N . ARG B 1 79 ? 3.148 21.438 -1.971 1 91 79 ARG B N 1
ATOM 1816 C CA . ARG B 1 79 ? 4.387 21.719 -1.254 1 91 79 ARG B CA 1
ATOM 1817 C C . ARG B 1 79 ? 5.602 21.25 -2.045 1 91 79 ARG B C 1
ATOM 1819 O O . ARG B 1 79 ? 6.656 21.875 -2.012 1 91 79 ARG B O 1
ATOM 1826 N N . LEU B 1 80 ? 5.438 20.188 -2.748 1 92.81 80 LEU B N 1
ATOM 1827 C CA . LEU B 1 80 ? 6.523 19.609 -3.543 1 92.81 80 LEU B CA 1
ATOM 1828 C C . LEU B 1 80 ? 6.59 20.266 -4.918 1 92.81 80 LEU B C 1
ATOM 1830 O O . LEU B 1 80 ? 7.512 20.016 -5.691 1 92.81 80 LEU B O 1
ATOM 1834 N N . SER B 1 81 ? 5.688 21.094 -5.223 1 90.5 81 SER B N 1
ATOM 1835 C CA . SER B 1 81 ? 5.625 21.781 -6.512 1 90.5 81 SER B CA 1
ATOM 1836 C C . SER B 1 81 ? 5.723 20.797 -7.668 1 90.5 81 SER B C 1
ATOM 1838 O O . SER B 1 81 ? 6.543 20.969 -8.57 1 90.5 81 SER B O 1
ATOM 1840 N N . LEU B 1 82 ? 4.945 19.812 -7.57 1 85.25 82 LEU B N 1
ATOM 1841 C CA . LEU B 1 82 ? 5.008 18.781 -8.594 1 85.25 82 LEU B CA 1
ATOM 1842 C C . LEU B 1 82 ? 4.273 19.219 -9.859 1 85.25 82 LEU B C 1
ATOM 1844 O O . LEU B 1 82 ? 3.252 19.906 -9.781 1 85.25 82 LEU B O 1
ATOM 1848 N N . SER B 1 83 ? 4.859 18.797 -10.906 1 79.81 83 SER B N 1
ATOM 1849 C CA . SER B 1 83 ? 4.188 19.047 -12.172 1 79.81 83 SER B CA 1
ATOM 1850 C C . SER B 1 83 ? 3.008 18.109 -12.375 1 79.81 83 SER B C 1
ATOM 1852 O O . SER B 1 83 ? 2.871 17.109 -11.656 1 79.81 83 SER B O 1
ATOM 1854 N N . ALA B 1 84 ? 2.244 18.484 -13.406 1 71.88 84 ALA B N 1
ATOM 1855 C CA . ALA B 1 84 ? 1.046 17.703 -13.703 1 71.88 84 ALA B CA 1
ATOM 1856 C C . ALA B 1 84 ? 1.407 16.297 -14.148 1 71.88 84 ALA B C 1
ATOM 1858 O O . ALA B 1 84 ? 0.586 15.383 -14.055 1 71.88 84 ALA B O 1
ATOM 1859 N N . THR B 1 85 ? 2.576 16.094 -14.594 1 69.5 85 THR B N 1
ATOM 1860 C CA . THR B 1 85 ? 2.986 14.805 -15.117 1 69.5 85 THR B CA 1
ATOM 1861 C C . THR B 1 85 ? 3.559 13.93 -14.008 1 69.5 85 THR B C 1
ATOM 1863 O O . THR B 1 85 ? 3.762 12.727 -14.203 1 69.5 85 THR B O 1
ATOM 1866 N N . GLN B 1 86 ? 3.803 14.578 -12.906 1 77 86 GLN B N 1
ATOM 1867 C CA . GLN B 1 86 ? 4.363 13.812 -11.797 1 77 86 GLN B CA 1
ATOM 1868 C C . GLN B 1 86 ? 3.264 13.25 -10.906 1 77 86 GLN B C 1
ATOM 1870 O O . GLN B 1 86 ? 2.309 13.961 -10.57 1 77 86 GLN B O 1
ATOM 1875 N N . ALA B 1 87 ? 3.385 11.961 -10.68 1 80 87 ALA B N 1
ATOM 1876 C CA . ALA B 1 87 ? 2.426 11.305 -9.789 1 80 87 ALA B CA 1
ATOM 1877 C C . ALA B 1 87 ? 3.09 10.875 -8.484 1 80 87 ALA B C 1
ATOM 1879 O O . ALA B 1 87 ? 4.25 10.453 -8.484 1 80 87 ALA B O 1
ATOM 1880 N N . LEU B 1 88 ? 2.342 11.102 -7.504 1 88 88 LEU B N 1
ATOM 1881 C CA . LEU B 1 88 ? 2.885 10.844 -6.176 1 88 88 LEU B CA 1
ATOM 1882 C C . LEU B 1 88 ? 2.018 9.844 -5.422 1 88 88 LEU B C 1
ATOM 1884 O O . LEU B 1 88 ? 0.797 9.812 -5.598 1 88 88 LEU B O 1
ATOM 1888 N N . TYR B 1 89 ? 2.645 9.023 -4.715 1 90.94 89 TYR B N 1
ATOM 1889 C CA . TYR B 1 89 ? 1.949 8.219 -3.721 1 90.94 89 TYR B CA 1
ATOM 1890 C C . TYR B 1 89 ? 2.129 8.805 -2.324 1 90.94 89 TYR B C 1
ATOM 1892 O O . TYR B 1 89 ? 3.217 9.266 -1.972 1 90.94 89 TYR B O 1
ATOM 1900 N N . LEU B 1 90 ? 1.092 8.891 -1.667 1 93.12 90 LEU B N 1
ATOM 1901 C CA . LEU B 1 90 ? 1.129 9.133 -0.229 1 93.12 90 LEU B CA 1
ATOM 1902 C C . LEU B 1 90 ? 0.725 7.883 0.544 1 93.12 90 LEU B C 1
ATOM 1904 O O . LEU B 1 90 ? -0.431 7.457 0.483 1 93.12 90 LEU B O 1
ATOM 1908 N N . LEU B 1 91 ? 1.679 7.336 1.264 1 94.62 91 LEU B N 1
ATOM 1909 C CA . LEU B 1 91 ? 1.514 6.008 1.847 1 94.62 91 LEU B CA 1
ATOM 1910 C C . LEU B 1 91 ? 1.523 6.078 3.371 1 94.62 91 LEU B C 1
ATOM 1912 O O . LEU B 1 91 ? 2.162 6.961 3.951 1 94.62 91 LEU B O 1
ATOM 1916 N N . VAL B 1 92 ? 0.82 5.125 3.92 1 95.44 92 VAL B N 1
ATOM 1917 C CA . VAL B 1 92 ? 0.813 4.992 5.375 1 95.44 92 VAL B CA 1
ATOM 1918 C C . VAL B 1 92 ? 1.747 3.861 5.793 1 95.44 92 VAL B C 1
ATOM 1920 O O . VAL B 1 92 ? 1.819 2.828 5.125 1 95.44 92 VAL B O 1
ATOM 1923 N N . ASN B 1 93 ? 2.475 4.035 6.918 1 90.88 93 ASN B N 1
ATOM 1924 C CA . ASN B 1 93 ? 3.426 3.055 7.426 1 90.88 93 ASN B CA 1
ATOM 1925 C C . ASN B 1 93 ? 4.363 2.564 6.328 1 90.88 93 ASN B C 1
ATOM 1927 O O . ASN B 1 93 ? 4.512 1.357 6.121 1 90.88 93 ASN B O 1
ATOM 1931 N N . ARG B 1 94 ? 4.785 3.385 5.516 1 85.06 94 ARG B N 1
ATOM 1932 C CA . ARG B 1 94 ? 5.848 3.242 4.527 1 85.06 94 ARG B CA 1
ATOM 1933 C C . ARG B 1 94 ? 5.293 2.748 3.195 1 85.06 94 ARG B C 1
ATOM 1935 O O . ARG B 1 94 ? 5.641 3.277 2.139 1 85.06 94 ARG B O 1
ATOM 1942 N N . ARG B 1 95 ? 4.355 1.826 3.258 1 89.06 95 ARG B N 1
ATOM 1943 C CA . ARG B 1 95 ? 4.023 1.216 1.974 1 89.06 95 ARG B CA 1
ATOM 1944 C C . ARG B 1 95 ? 2.52 1.009 1.837 1 89.06 95 ARG B C 1
ATOM 1946 O O . ARG B 1 95 ? 2.043 0.545 0.798 1 89.06 95 ARG B O 1
ATOM 1953 N N . THR B 1 96 ? 1.781 1.383 2.766 1 93.56 96 THR B N 1
ATOM 1954 C CA . THR B 1 96 ? 0.37 1.017 2.793 1 93.56 96 THR B CA 1
ATOM 1955 C C . THR B 1 96 ? -0.484 2.105 2.15 1 93.56 96 THR B C 1
ATOM 1957 O O . THR B 1 96 ? -0.41 3.271 2.541 1 93.56 96 THR B O 1
ATOM 1960 N N . LEU B 1 97 ? -1.274 1.646 1.222 1 91.44 97 LEU B N 1
ATOM 1961 C CA . LEU B 1 97 ? -2.213 2.57 0.596 1 91.44 97 LEU B CA 1
ATOM 1962 C C . LEU B 1 97 ? -3.43 2.795 1.488 1 91.44 97 LEU B C 1
ATOM 1964 O O . LEU B 1 97 ? -3.834 1.898 2.232 1 91.44 97 LEU B O 1
ATOM 1968 N N . THR B 1 98 ? -3.969 4.051 1.418 1 91.5 98 THR B N 1
ATOM 1969 C CA . THR B 1 98 ? -5.188 4.406 2.135 1 91.5 98 THR B CA 1
ATOM 1970 C C . THR B 1 98 ? -6.164 5.133 1.217 1 91.5 98 THR B C 1
ATOM 1972 O O . THR B 1 98 ? -5.75 5.809 0.271 1 91.5 98 THR B O 1
ATOM 1975 N N . SER B 1 99 ? -7.406 5.016 1.555 1 90.06 99 SER B N 1
ATOM 1976 C CA . SER B 1 99 ? -8.414 5.723 0.774 1 90.06 99 SER B CA 1
ATOM 1977 C C . SER B 1 99 ? -8.273 7.234 0.925 1 90.06 99 SER B C 1
ATOM 1979 O O . SER B 1 99 ? -8.039 7.734 2.027 1 90.06 99 SER B O 1
ATOM 1981 N N . MET B 1 100 ? -8.555 7.895 -0.125 1 88.69 100 MET B N 1
ATOM 1982 C CA . MET B 1 100 ? -8.445 9.352 -0.144 1 88.69 100 MET B CA 1
ATOM 1983 C C . MET B 1 100 ? -9.688 10 0.466 1 88.69 100 MET B C 1
ATOM 1985 O O . MET B 1 100 ? -9.688 11.188 0.771 1 88.69 100 MET B O 1
ATOM 1989 N N . THR B 1 101 ? -10.695 9.211 0.646 1 89.62 101 THR B N 1
ATOM 1990 C CA . THR B 1 101 ? -11.945 9.773 1.148 1 89.62 101 THR B CA 1
ATOM 1991 C C . THR B 1 101 ? -11.977 9.742 2.674 1 89.62 101 THR B C 1
ATOM 1993 O O . THR B 1 101 ? -12.82 10.383 3.297 1 89.62 101 THR B O 1
ATOM 1996 N N . LEU B 1 102 ? -11.078 9.047 3.242 1 92.69 102 LEU B N 1
ATOM 1997 C CA . LEU B 1 102 ? -11 9 4.699 1 92.69 102 LEU B CA 1
ATOM 1998 C C . LEU B 1 102 ? -10.477 10.312 5.262 1 92.69 102 LEU B C 1
ATOM 2000 O O . LEU B 1 102 ? -9.648 10.977 4.633 1 92.69 102 LEU B O 1
ATOM 2004 N N . THR B 1 103 ? -10.969 10.57 6.453 1 94.94 103 THR B N 1
ATOM 2005 C CA . THR B 1 103 ? -10.398 11.719 7.16 1 94.94 103 THR B CA 1
ATOM 2006 C C . THR B 1 103 ? -9.031 11.367 7.742 1 94.94 103 THR B C 1
ATOM 2008 O O . THR B 1 103 ? -8.742 10.195 8.008 1 94.94 103 THR B O 1
ATOM 2011 N N . MET B 1 104 ? -8.242 12.414 7.98 1 94.56 104 MET B N 1
ATOM 2012 C CA . MET B 1 104 ? -6.945 12.203 8.609 1 94.56 104 MET B CA 1
ATOM 2013 C C . MET B 1 104 ? -7.109 11.617 10.008 1 94.56 104 MET B C 1
ATOM 2015 O O . MET B 1 104 ? -6.277 10.82 10.461 1 94.56 104 MET B O 1
ATOM 2019 N N . THR B 1 105 ? -8.156 12.008 10.586 1 95.12 105 THR B N 1
ATOM 2020 C CA . THR B 1 105 ? -8.43 11.484 11.922 1 95.12 105 THR B CA 1
ATOM 2021 C C . THR B 1 105 ? -8.672 9.977 11.867 1 95.12 105 THR B C 1
ATOM 2023 O O . THR B 1 105 ? -8.156 9.227 12.703 1 95.12 105 THR B O 1
ATOM 2026 N N . GLU B 1 106 ? -9.461 9.539 10.938 1 95.5 106 GLU B N 1
ATOM 2027 C CA . GLU B 1 106 ? -9.711 8.109 10.766 1 95.5 106 GLU B CA 1
ATOM 2028 C C . GLU B 1 106 ? -8.422 7.359 10.445 1 95.5 106 GLU B C 1
ATOM 2030 O O . GLU B 1 106 ? -8.164 6.293 11.008 1 95.5 106 GLU B O 1
ATOM 2035 N N . VAL B 1 107 ? -7.656 7.91 9.555 1 95.75 107 VAL B N 1
ATOM 2036 C CA . VAL B 1 107 ? -6.391 7.285 9.188 1 95.75 107 VAL B CA 1
ATOM 2037 C C . VAL B 1 107 ? -5.488 7.191 10.414 1 95.75 107 VAL B C 1
ATOM 2039 O O . VAL B 1 107 ? -4.863 6.152 10.656 1 95.75 107 VAL B O 1
ATOM 2042 N N . TYR B 1 108 ? -5.469 8.234 11.195 1 96.81 108 TYR B N 1
ATOM 2043 C CA . TYR B 1 108 ? -4.656 8.281 12.406 1 96.81 108 TYR B CA 1
ATOM 2044 C C . TYR B 1 108 ? -5.102 7.219 13.406 1 96.81 108 TYR B C 1
ATOM 2046 O O . TYR B 1 108 ? -4.273 6.496 13.961 1 96.81 108 TYR B O 1
ATOM 2054 N N . GLN B 1 109 ? -6.34 7.094 13.625 1 95.88 109 GLN B N 1
ATOM 2055 C CA . GLN B 1 109 ? -6.879 6.145 14.594 1 95.88 109 GLN B CA 1
ATOM 2056 C C . GLN B 1 109 ? -6.57 4.707 14.18 1 95.88 109 GLN B C 1
ATOM 2058 O O . GLN B 1 109 ? -6.301 3.857 15.031 1 95.88 109 GLN B O 1
ATOM 2063 N N . GLU B 1 110 ? -6.555 4.527 12.945 1 95.19 110 GLU B N 1
ATOM 2064 C CA . GLU B 1 110 ? -6.379 3.17 12.438 1 95.19 110 GLU B CA 1
ATOM 2065 C C . GLU B 1 110 ? -4.902 2.801 12.344 1 95.19 110 GLU B C 1
ATOM 2067 O O . GLU B 1 110 ? -4.555 1.618 12.305 1 95.19 110 GLU B O 1
ATOM 2072 N N . ASN B 1 111 ? -4.02 3.822 12.336 1 96.25 111 ASN B N 1
ATOM 2073 C CA . ASN B 1 111 ? -2.658 3.479 11.938 1 96.25 111 ASN B CA 1
ATOM 2074 C C . ASN B 1 111 ? -1.629 4.109 12.875 1 96.25 111 ASN B C 1
ATOM 2076 O O . ASN B 1 111 ? -0.425 4.012 12.633 1 96.25 111 ASN B O 1
ATOM 2080 N N . MET B 1 112 ? -2.057 4.781 13.852 1 96.88 112 MET B N 1
ATOM 2081 C CA . MET B 1 112 ? -1.134 5.422 14.789 1 96.88 112 MET B CA 1
ATOM 2082 C C . MET B 1 112 ? -0.096 4.426 15.297 1 96.88 112 MET B C 1
ATOM 2084 O O . MET B 1 112 ? -0.436 3.299 15.656 1 96.88 112 MET B O 1
ATOM 2088 N N . ASP B 1 113 ? 1.146 4.824 15.281 1 97.69 113 ASP B N 1
ATOM 2089 C CA . ASP B 1 113 ? 2.238 3.977 15.75 1 97.69 113 ASP B CA 1
ATOM 2090 C C . ASP B 1 113 ? 2.248 3.883 17.266 1 97.69 113 ASP B C 1
ATOM 2092 O O . ASP B 1 113 ? 1.483 4.574 17.953 1 97.69 113 ASP B O 1
ATOM 2096 N N . GLU B 1 114 ? 3.123 3.014 17.812 1 96.81 114 GLU B N 1
ATOM 2097 C CA . GLU B 1 114 ? 3.23 2.836 19.25 1 96.81 114 GLU B CA 1
ATOM 2098 C C . GLU B 1 114 ? 3.709 4.117 19.938 1 96.81 114 GLU B C 1
ATOM 2100 O O . GLU B 1 114 ? 3.383 4.367 21.094 1 96.81 114 GLU B O 1
ATOM 2105 N N . ASP B 1 115 ? 4.473 4.895 19.188 1 97.62 115 ASP B N 1
ATOM 2106 C CA . ASP B 1 115 ? 4.984 6.129 19.781 1 97.62 115 ASP B CA 1
ATOM 2107 C C . ASP B 1 115 ? 3.934 7.234 19.734 1 97.62 115 ASP B C 1
ATOM 2109 O O . ASP B 1 115 ? 4.105 8.289 20.344 1 97.62 115 ASP B O 1
ATOM 2113 N N . GLY B 1 116 ? 2.916 7.035 18.969 1 97.62 116 GLY B N 1
ATOM 2114 C CA . GLY B 1 116 ? 1.82 7.992 18.891 1 97.62 116 GLY B CA 1
ATOM 2115 C C . GLY B 1 116 ? 1.807 8.797 17.609 1 97.62 116 GLY B C 1
ATOM 2116 O O . GLY B 1 116 ? 0.852 9.523 17.344 1 97.62 116 GLY B O 1
ATOM 2117 N N . PHE B 1 117 ? 2.809 8.711 16.797 1 98 117 PHE B N 1
ATOM 2118 C CA . PHE B 1 117 ? 2.846 9.398 15.508 1 98 117 PHE B CA 1
ATOM 2119 C C . PHE B 1 117 ? 2.105 8.594 14.453 1 98 117 PHE B C 1
ATOM 2121 O O . PHE B 1 117 ? 1.982 7.367 14.562 1 98 117 PHE B O 1
ATOM 2128 N N . LEU B 1 118 ? 1.581 9.258 13.562 1 97.62 118 LEU B N 1
ATOM 2129 C CA . LEU B 1 118 ? 1.253 8.648 12.281 1 97.62 118 LEU B CA 1
ATOM 2130 C C . LEU B 1 118 ? 2.404 8.805 11.297 1 97.62 118 LEU B C 1
ATOM 2132 O O . LEU B 1 118 ? 2.871 9.914 11.047 1 97.62 118 LEU B O 1
ATOM 2136 N N . TYR B 1 119 ? 2.848 7.727 10.781 1 97.5 119 TYR B N 1
ATOM 2137 C CA . TYR B 1 119 ? 3.957 7.766 9.836 1 97.5 119 TYR B CA 1
ATOM 2138 C C . TYR B 1 119 ? 3.459 7.629 8.398 1 97.5 119 TYR B C 1
ATOM 2140 O O . TYR B 1 119 ? 2.787 6.652 8.062 1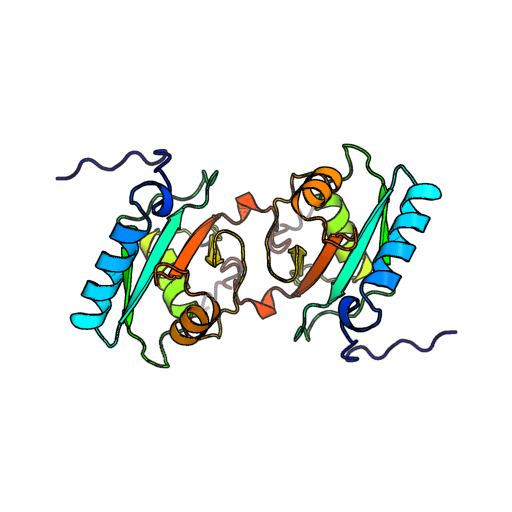 97.5 119 TYR B O 1
ATOM 2148 N N . MET B 1 120 ? 3.834 8.617 7.598 1 96.81 120 MET B N 1
ATOM 2149 C CA . MET B 1 120 ? 3.514 8.594 6.172 1 96.81 120 MET B CA 1
ATOM 2150 C C . MET B 1 120 ? 4.77 8.773 5.328 1 96.81 120 MET B C 1
ATOM 2152 O O . MET B 1 120 ? 5.754 9.359 5.789 1 96.81 120 MET B O 1
ATOM 2156 N N . THR B 1 121 ? 4.734 8.219 4.152 1 95.94 121 THR B N 1
ATOM 2157 C CA . THR B 1 121 ? 5.82 8.398 3.193 1 95.94 121 THR B CA 1
ATOM 2158 C C . THR B 1 121 ? 5.273 8.773 1.82 1 95.94 121 THR B C 1
ATOM 2160 O O . THR B 1 121 ? 4.141 8.43 1.481 1 95.94 121 THR B O 1
ATOM 2163 N N . TYR B 1 122 ? 5.973 9.57 1.153 1 93.94 122 TYR B N 1
ATOM 2164 C CA . TYR B 1 122 ? 5.609 9.898 -0.221 1 93.94 122 TYR B CA 1
ATOM 2165 C C . TYR B 1 122 ? 6.637 9.344 -1.202 1 93.94 122 TYR B C 1
ATOM 2167 O O . TYR B 1 122 ? 7.832 9.297 -0.898 1 93.94 122 TYR B O 1
ATOM 2175 N N . ALA B 1 123 ? 6.164 8.922 -2.303 1 91.94 123 ALA B N 1
ATOM 2176 C CA . ALA B 1 123 ? 6.98 8.328 -3.355 1 91.94 123 ALA B CA 1
ATOM 2177 C C . ALA B 1 123 ? 6.426 8.656 -4.738 1 91.94 123 ALA B C 1
ATOM 2179 O O . ALA B 1 123 ? 5.215 8.828 -4.902 1 91.94 123 ALA B O 1
ATOM 2180 N N . SER B 1 124 ? 7.41 8.719 -5.66 1 89 124 SER B N 1
ATOM 2181 C CA . SER B 1 124 ? 6.957 8.852 -7.039 1 89 124 SER B CA 1
ATOM 2182 C C . SER B 1 124 ? 6.312 7.562 -7.535 1 89 124 SER B C 1
ATOM 2184 O O . SER B 1 124 ? 6.711 6.469 -7.133 1 89 124 SER B O 1
ATOM 2186 N N . GLN B 1 125 ? 5.391 7.766 -8.383 1 82.81 125 GLN B N 1
ATOM 2187 C CA . GLN B 1 125 ? 4.75 6.605 -8.992 1 82.81 125 GLN B CA 1
ATOM 2188 C C . GLN B 1 125 ? 5.77 5.727 -9.711 1 82.81 125 GLN B C 1
ATOM 2190 O O . GLN B 1 125 ? 5.598 4.508 -9.797 1 82.81 125 GLN B O 1
ATOM 2195 N N . GLU B 1 126 ? 6.773 6.266 -10.133 1 80.25 126 GLU B N 1
ATOM 2196 C CA . GLU B 1 126 ? 7.828 5.531 -10.828 1 80.25 126 GLU B CA 1
ATOM 2197 C C . GLU B 1 126 ? 8.461 4.484 -9.922 1 80.25 126 GLU B C 1
ATOM 2199 O O . GLU B 1 126 ? 9.008 3.484 -10.398 1 80.25 126 GLU B O 1
ATOM 2204 N N . MET B 1 127 ? 8.391 4.73 -8.656 1 81.69 127 MET B N 1
ATOM 2205 C CA . MET B 1 127 ? 9 3.828 -7.688 1 81.69 127 MET B CA 1
ATOM 2206 C C . MET B 1 127 ? 8.289 2.48 -7.668 1 81.69 127 MET B C 1
ATOM 2208 O O . MET B 1 127 ? 8.906 1.451 -7.383 1 81.69 127 MET B O 1
ATOM 2212 N N . PHE B 1 128 ? 7.027 2.471 -8.078 1 81.31 128 PHE B N 1
ATOM 2213 C CA . PHE B 1 128 ? 6.23 1.256 -7.969 1 81.31 128 PHE B CA 1
ATOM 2214 C C . PHE B 1 128 ? 5.711 0.826 -9.336 1 81.31 128 PHE B C 1
ATOM 2216 O O . PHE B 1 128 ? 5.102 -0.239 -9.469 1 81.31 128 PHE B O 1
ATOM 2223 N N . GLY B 1 129 ? 6.043 1.446 -10.43 1 65.88 129 GLY B N 1
ATOM 2224 C CA . GLY B 1 129 ? 5.824 1.014 -11.797 1 65.88 129 GLY B CA 1
ATOM 2225 C C . GLY B 1 129 ? 4.367 1.039 -12.211 1 65.88 129 GLY B C 1
ATOM 2226 O O . GLY B 1 129 ? 3.979 0.395 -13.188 1 65.88 129 GLY B O 1
ATOM 2227 N N . ILE B 1 130 ? 3.387 1.392 -11.461 1 61.56 130 ILE B N 1
ATOM 2228 C CA . ILE B 1 130 ? 1.988 1.294 -11.867 1 61.56 130 ILE B CA 1
ATOM 2229 C C . ILE B 1 130 ? 1.669 2.381 -12.891 1 61.56 130 ILE B C 1
ATOM 2231 O O . ILE B 1 130 ? 1.562 3.561 -12.539 1 61.56 130 ILE B O 1
ATOM 2235 N N . THR B 1 131 ? 2.428 2.342 -13.969 1 50.94 131 THR B N 1
ATOM 2236 C CA . THR B 1 131 ? 2.111 3.355 -14.969 1 50.94 131 THR B CA 1
ATOM 2237 C C . THR B 1 131 ? 0.646 3.271 -15.383 1 50.94 131 THR B C 1
ATOM 2239 O O . THR B 1 131 ? 0.133 2.184 -15.648 1 50.94 131 THR B O 1
ATOM 2242 N N . ALA B 1 132 ? -0.16 4.027 -14.875 1 45.88 132 ALA B N 1
ATOM 2243 C CA . ALA B 1 132 ? -1.435 4.234 -15.562 1 45.88 132 ALA B CA 1
ATOM 2244 C C . ALA B 1 132 ? -1.267 4.141 -17.078 1 45.88 132 ALA B C 1
ATOM 2246 O O . ALA B 1 132 ? -0.426 4.832 -17.656 1 45.88 132 ALA B O 1
ATOM 2247 N N . SER B 1 133 ? -1.28 2.986 -17.734 1 44.16 133 SER B N 1
ATOM 2248 C CA . SER B 1 133 ? -1.42 2.924 -19.188 1 44.16 133 SER B CA 1
ATOM 2249 C C . SER B 1 133 ? -2.189 4.129 -19.719 1 44.16 133 SER B C 1
ATOM 2251 O O . SER B 1 133 ? -2.639 4.125 -20.875 1 44.16 133 SER B O 1
ATOM 2253 N N . CYS B 1 134 ? -2.654 4.973 -19.016 1 41.5 134 CYS B N 1
ATOM 2254 C CA . CYS B 1 134 ? -3.465 5.953 -19.734 1 41.5 134 CYS B CA 1
ATOM 2255 C C . CYS B 1 134 ? -2.721 6.496 -20.938 1 41.5 134 CYS B C 1
ATOM 2257 O O . CYS B 1 134 ? -3.324 6.738 -21.984 1 41.5 134 CYS B O 1
ATOM 2259 N N . CYS B 1 135 ? -1.565 7.141 -20.781 1 38.97 135 CYS B N 1
ATOM 2260 C CA . CYS B 1 135 ? -1.209 8.008 -21.906 1 38.97 135 CYS B CA 1
ATOM 2261 C C . CYS B 1 135 ? -0.531 7.207 -23.016 1 38.97 135 CYS B C 1
ATOM 2263 O O . CYS B 1 135 ? 0.688 7.035 -23 1 38.97 135 CYS B O 1
ATOM 2265 N N . SER B 1 136 ? -0.837 6.059 -23.297 1 36.41 136 SER B N 1
ATOM 2266 C CA . SER B 1 136 ? -0.3 5.59 -24.578 1 36.41 136 SER B CA 1
ATOM 2267 C C . SER B 1 136 ? -0.513 6.625 -25.672 1 36.41 136 SER B C 1
ATOM 2269 O O . SER B 1 136 ? -1.637 7.078 -25.891 1 36.41 136 SER B O 1
ATOM 2271 N N . GLU B 1 137 ? 0.458 7.379 -26.141 1 37.56 137 GLU B N 1
ATOM 2272 C CA . GLU B 1 137 ? 0.609 8.07 -27.422 1 37.56 137 GLU B CA 1
ATOM 2273 C C . GLU B 1 137 ? 0.186 7.184 -28.578 1 37.56 137 GLU B C 1
ATOM 2275 O O . GLU B 1 137 ? 0.613 6.031 -28.688 1 37.56 137 GLU B O 1
ATOM 2280 N N . LYS B 1 138 ? -0.955 7.438 -29.328 1 34.56 138 LYS B N 1
ATOM 2281 C CA . LYS B 1 138 ? -1.193 7.109 -30.734 1 34.56 138 LYS B CA 1
ATOM 2282 C C . LYS B 1 138 ? 0.048 7.383 -31.578 1 34.56 138 LYS B C 1
ATOM 2284 O O . LYS B 1 138 ? 0.453 8.539 -31.734 1 34.56 138 LYS B O 1
ATOM 2289 N N . HIS B 1 139 ? 1.12 6.781 -31.453 1 33.5 139 HIS B N 1
ATOM 2290 C CA . HIS B 1 139 ? 1.921 6.891 -32.656 1 33.5 139 HIS B CA 1
ATOM 2291 C C . HIS B 1 139 ? 1.116 6.484 -33.906 1 33.5 139 HIS B C 1
ATOM 2293 O O . HIS B 1 139 ? 0.854 5.297 -34.094 1 33.5 139 HIS B O 1
ATOM 2299 N N . THR B 1 140 ? 0.023 7.242 -34.219 1 24.94 140 THR B N 1
ATOM 2300 C CA . THR B 1 140 ? -0.338 7.266 -35.625 1 24.94 140 THR B CA 1
ATOM 2301 C C . THR B 1 140 ? 0.881 7.574 -36.5 1 24.94 140 THR B C 1
ATOM 2303 O O . THR B 1 140 ? 1.525 8.609 -36.312 1 24.94 140 THR B O 1
ATOM 2306 N N . LYS B 1 141 ? 1.469 6.699 -37.188 1 27.05 141 LYS B N 1
ATOM 2307 C CA . LYS B 1 141 ? 2.184 6.707 -38.469 1 27.05 141 LYS B CA 1
ATOM 2308 C C . LYS B 1 141 ? 1.362 7.398 -39.562 1 27.05 141 LYS B C 1
ATOM 2310 O O . LYS B 1 141 ? 0.273 6.941 -39.906 1 27.05 141 LYS B O 1
ATOM 2315 N N . SER B 1 142 ? 1.42 8.727 -39.469 1 21.59 142 SER B N 1
ATOM 2316 C CA . SER B 1 142 ? 1.583 9.195 -40.844 1 21.59 142 SER B CA 1
ATOM 2317 C C . SER B 1 142 ? 2.922 8.75 -41.406 1 21.59 142 SER B C 1
ATOM 2319 O O . SER B 1 142 ? 3.941 8.766 -40.719 1 21.59 142 SER B O 1
#

Solvent-accessible surface area (backbone atoms only — not comparable to full-atom values): 16542 Å² total; per-residue (Å²): 126,80,71,81,72,64,70,78,62,83,69,78,55,71,76,77,74,45,55,64,69,57,47,30,52,51,41,52,50,44,43,71,76,36,71,59,41,44,51,33,37,46,40,74,33,90,85,56,77,83,57,75,72,69,96,61,43,75,42,77,40,64,52,52,86,77,40,21,38,43,58,51,48,52,50,50,45,56,74,65,64,60,52,65,85,58,42,69,41,72,18,38,75,66,36,24,61,56,48,29,82,39,29,44,51,58,53,37,72,74,52,44,40,98,44,56,39,25,49,31,17,36,34,42,39,75,70,35,56,66,66,66,61,58,79,66,75,77,76,73,77,127,126,81,71,80,70,63,71,80,63,83,70,78,55,71,76,75,74,46,55,65,69,57,45,31,52,52,40,53,49,45,44,72,78,34,72,59,40,44,52,33,36,44,40,75,33,92,84,56,78,84,56,74,71,69,96,61,44,78,43,76,40,65,52,53,84,77,40,21,37,42,56,52,48,52,50,50,45,55,73,64,62,59,52,66,83,58,44,73,41,72,19,40,76,67,38,24,60,58,47,29,82,40,28,44,50,59,52,37,74,74,53,44,42,96,45,55,38,25,49,31,17,37,34,40,40,76,68,36,56,67,64,64,61,57,79,65,77,79,78,71,81,124

Nearest PDB structures (foldseek):
  8t35-assembly1_A  TM=9.644E-01  e=4.921E-16  Homo sapiens
  5cx3-assembly1_A  TM=9.721E-01  e=1.075E-15  Homo sapiens
  5xac-assembly1_D  TM=9.451E-01  e=2.150E-14  Homo sapiens
  8t2l-assembly2_B  TM=9.461E-01  e=1.769E-14  Homo sapiens
  5v4k-assembly1_B  TM=9.316E-01  e=3.621E-14  Homo sapiens

pLDDT: mean 83.85, std 19.28, range [21.59, 98.19]

Secondary structure (DSSP, 8-state):
------TT--PPPHHHHS-HHHHHHHHHHHHHH-TTEEEEEEEEPTT--SSPPPS-SEEEEE--TT-BHHHHHHHHHHHTT--TT--EEEEETTTB---TTSBHHHHHHHH--TTSPEEEEEEEGGGTT---GGG-------/------TT--PPPHHHHS-HHHHHHHHHHHHHH-TTEEEEEEEEPTT--SSPPPS-SEEEEE--TT-BHHHHHHHHHHHTT--TT--EEEEETTTB---TTSBHHHHHHHH--TTSPEEEEEEEGGGTT---TT--------

Organism: Latimeria chalumnae (NCBI:txid7897)